Protein AF-A0AAW5ECQ9-F1 (afdb_monomer_lite)

Radius of gyration: 25.68 Å; chains: 1; bounding box: 51×37×87 Å

Foldseek 3Di:
DVVVVVLVVVVVVLVVLVVQLVVVQVVLVVLQVVLDQPPPPDVFKWKKKFFDDRDCLVVVLLVVVVVLVAPNSQKRKHFDDDPPPPCCVVCVCVSPPPVDLQVQLQVQLQVQLVVQLVCQCVDPVHSNVRSNVRNVVRSVVSSVVSVVVVVVVVVVVPPPPRGMMIMGMDGPVCVVVSVVSCVVSPTPDMDIDDDDPPPPD

Structure (mmCIF, N/CA/C/O backbone):
data_AF-A0AAW5ECQ9-F1
#
_entry.id   AF-A0AAW5ECQ9-F1
#
loop_
_atom_site.group_PDB
_atom_site.id
_atom_site.type_symbol
_atom_site.label_atom_id
_atom_site.label_alt_id
_atom_site.label_comp_id
_atom_site.label_asym_id
_atom_site.label_entity_id
_atom_site.label_seq_id
_atom_site.pdbx_PDB_ins_code
_atom_site.Cartn_x
_atom_site.Cartn_y
_atom_site.Cartn_z
_atom_site.occupancy
_atom_site.B_iso_or_equiv
_atom_site.auth_seq_id
_atom_site.auth_comp_id
_atom_site.auth_asym_id
_atom_site.auth_atom_id
_atom_site.pdbx_PDB_model_num
ATOM 1 N N . MET A 1 1 ? 14.010 16.054 -19.655 1.00 60.03 1 MET A N 1
ATOM 2 C CA . MET A 1 1 ? 13.427 16.775 -18.500 1.00 60.03 1 MET A CA 1
ATOM 3 C C . MET A 1 1 ? 12.171 16.084 -17.960 1.00 60.03 1 MET A C 1
ATOM 5 O O . MET A 1 1 ? 12.158 15.746 -16.789 1.00 60.03 1 MET A O 1
ATOM 9 N N . TYR A 1 2 ? 11.161 15.778 -18.788 1.00 66.25 2 TYR A N 1
ATOM 10 C CA . TYR A 1 2 ? 9.888 15.191 -18.320 1.00 66.25 2 TYR A CA 1
ATOM 11 C C . TYR A 1 2 ? 9.971 13.769 -17.732 1.00 66.25 2 TYR A C 1
ATOM 13 O O . TYR A 1 2 ? 9.322 13.496 -16.729 1.00 66.25 2 TYR A O 1
ATOM 21 N N . ALA A 1 3 ? 10.799 12.878 -18.291 1.00 69.50 3 ALA A N 1
ATOM 22 C CA . ALA A 1 3 ? 10.936 11.506 -17.778 1.00 69.50 3 ALA A CA 1
ATOM 23 C C . ALA A 1 3 ? 11.483 11.456 -16.338 1.00 69.50 3 ALA A C 1
ATOM 25 O O . ALA A 1 3 ? 11.050 10.639 -15.533 1.00 69.50 3 ALA A O 1
ATOM 26 N N . PHE A 1 4 ? 12.384 12.382 -16.002 1.00 75.81 4 PHE A N 1
ATOM 27 C CA . PHE A 1 4 ? 12.936 12.513 -14.656 1.00 75.81 4 PHE A CA 1
ATOM 28 C C . PHE A 1 4 ? 11.873 12.961 -13.647 1.00 75.81 4 PHE A C 1
ATOM 30 O O . PHE A 1 4 ? 11.786 12.392 -12.566 1.00 75.81 4 PHE A O 1
ATOM 37 N N . ALA A 1 5 ? 11.014 13.916 -14.020 1.00 82.06 5 ALA A N 1
ATOM 38 C CA . ALA A 1 5 ? 9.922 14.370 -13.160 1.00 82.06 5 ALA A CA 1
ATOM 39 C C . ALA A 1 5 ? 8.898 13.254 -12.887 1.00 82.06 5 ALA A C 1
ATOM 41 O O . ALA A 1 5 ? 8.441 13.107 -11.758 1.00 82.06 5 ALA A O 1
ATOM 42 N N . ILE A 1 6 ? 8.580 12.432 -13.895 1.00 76.69 6 ILE A N 1
ATOM 43 C CA . ILE A 1 6 ? 7.686 11.273 -13.736 1.00 76.69 6 ILE A CA 1
ATOM 44 C C . ILE A 1 6 ? 8.305 10.240 -12.787 1.00 76.69 6 ILE A C 1
ATOM 46 O O . ILE A 1 6 ? 7.624 9.752 -11.888 1.00 76.69 6 ILE A O 1
ATOM 50 N N . TYR A 1 7 ? 9.596 9.937 -12.956 1.00 76.44 7 TYR A N 1
ATOM 51 C CA . TYR A 1 7 ? 10.311 9.007 -12.081 1.00 76.44 7 TYR A CA 1
ATOM 52 C C . TYR A 1 7 ? 10.366 9.510 -10.634 1.00 76.44 7 TYR A C 1
ATOM 54 O O . TYR A 1 7 ? 10.043 8.765 -9.714 1.00 76.44 7 TYR A O 1
ATOM 62 N N . GLN A 1 8 ? 10.707 10.784 -10.428 1.00 80.62 8 GLN A N 1
ATOM 63 C CA . GLN A 1 8 ? 10.734 11.379 -9.093 1.00 80.62 8 GLN A CA 1
ATOM 64 C C . GLN A 1 8 ? 9.354 11.401 -8.435 1.00 80.62 8 GLN A C 1
ATOM 66 O O . GLN A 1 8 ? 9.247 11.076 -7.256 1.00 80.62 8 GLN A O 1
ATOM 71 N N . ALA A 1 9 ? 8.299 11.742 -9.181 1.00 82.25 9 ALA A N 1
ATOM 72 C CA . ALA A 1 9 ? 6.939 11.722 -8.652 1.00 82.25 9 ALA A CA 1
ATOM 73 C C . ALA A 1 9 ? 6.540 10.306 -8.213 1.00 82.25 9 ALA A C 1
ATOM 75 O O . ALA A 1 9 ? 5.988 10.124 -7.133 1.00 82.25 9 ALA A O 1
ATOM 76 N N . TYR A 1 10 ? 6.872 9.298 -9.020 1.00 77.75 10 TYR A N 1
ATOM 77 C CA . TYR A 1 10 ? 6.631 7.902 -8.675 1.00 77.75 10 TYR A CA 1
ATOM 78 C C . TYR A 1 10 ? 7.407 7.468 -7.420 1.00 77.75 10 TYR A C 1
ATOM 80 O O . TYR A 1 10 ? 6.808 6.930 -6.489 1.00 77.75 10 TYR A O 1
ATOM 88 N N . ALA A 1 11 ? 8.719 7.723 -7.380 1.00 74.06 11 ALA A N 1
ATOM 89 C CA . ALA A 1 11 ? 9.572 7.347 -6.254 1.00 74.06 11 ALA A CA 1
ATOM 90 C C . ALA A 1 11 ? 9.099 8.016 -4.958 1.00 74.06 11 ALA A C 1
ATOM 92 O O . ALA A 1 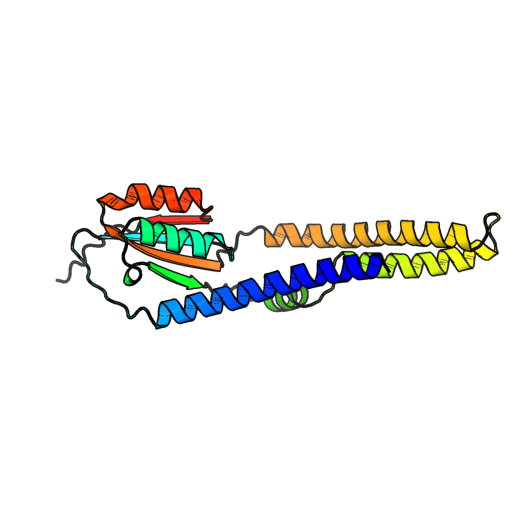11 ? 8.893 7.339 -3.956 1.00 74.06 11 ALA A O 1
ATOM 93 N N . SER A 1 12 ? 8.801 9.317 -5.020 1.00 80.06 12 SER A N 1
ATOM 94 C CA . SER A 1 12 ? 8.293 10.080 -3.882 1.00 80.06 12 SER A CA 1
ATOM 95 C C . SER A 1 12 ? 6.964 9.534 -3.355 1.00 80.06 12 SER A C 1
ATOM 97 O O . SER A 1 12 ? 6.784 9.445 -2.144 1.00 80.06 12 SER A O 1
ATOM 99 N N . VAL A 1 13 ? 6.035 9.127 -4.228 1.00 79.81 13 VAL A N 1
ATOM 100 C CA . VAL A 1 13 ? 4.763 8.521 -3.794 1.00 79.81 13 VAL A CA 1
ATOM 101 C C . VAL A 1 13 ? 5.001 7.190 -3.078 1.00 79.81 13 VAL A C 1
ATOM 103 O O . VAL A 1 13 ? 4.385 6.937 -2.044 1.00 79.81 13 VAL A O 1
ATOM 106 N N . ASN A 1 14 ? 5.900 6.350 -3.592 1.00 70.50 14 ASN A N 1
ATOM 107 C CA . ASN A 1 14 ? 6.203 5.065 -2.966 1.00 70.50 14 ASN A CA 1
ATOM 108 C C . ASN A 1 14 ? 6.895 5.241 -1.604 1.00 70.50 14 ASN A C 1
ATOM 110 O O . ASN A 1 14 ? 6.501 4.615 -0.624 1.00 70.50 14 ASN A O 1
ATOM 114 N N . GLU A 1 15 ? 7.879 6.137 -1.531 1.00 74.31 15 GLU A N 1
ATOM 115 C CA . GLU A 1 15 ? 8.587 6.474 -0.292 1.00 74.31 15 GLU A CA 1
ATOM 116 C C . GLU A 1 15 ? 7.646 7.065 0.763 1.00 74.31 15 GLU A C 1
ATOM 118 O O . GLU A 1 15 ? 7.668 6.639 1.918 1.00 74.31 15 GLU A O 1
ATOM 123 N N . ASN A 1 16 ? 6.764 7.990 0.370 1.00 78.81 16 ASN A N 1
ATOM 124 C CA . ASN A 1 16 ? 5.796 8.595 1.283 1.00 78.81 16 ASN A CA 1
ATOM 125 C C . ASN A 1 16 ? 4.800 7.570 1.839 1.00 78.81 16 ASN A C 1
ATOM 127 O O . ASN A 1 16 ? 4.478 7.627 3.024 1.00 78.81 16 ASN A O 1
ATOM 131 N N . ASN A 1 17 ? 4.339 6.616 1.025 1.00 76.56 17 ASN A N 1
ATOM 132 C CA . ASN A 1 17 ? 3.464 5.544 1.505 1.00 76.56 17 ASN A CA 1
ATOM 133 C C . ASN A 1 17 ? 4.168 4.661 2.548 1.00 76.56 17 ASN A C 1
ATOM 135 O O . ASN A 1 17 ? 3.573 4.314 3.563 1.00 76.56 17 ASN A O 1
ATOM 139 N N . ILE A 1 18 ? 5.450 4.340 2.340 1.00 72.25 18 ILE A N 1
ATOM 140 C CA . ILE A 1 18 ? 6.236 3.560 3.308 1.00 72.25 18 ILE A CA 1
ATOM 141 C C . ILE A 1 18 ? 6.393 4.327 4.620 1.00 72.25 18 ILE A C 1
ATOM 143 O O . ILE A 1 18 ? 6.235 3.753 5.699 1.00 72.25 18 ILE A O 1
ATOM 147 N N . LEU A 1 19 ? 6.713 5.619 4.531 1.00 81.81 19 LEU A N 1
ATOM 148 C CA . LEU A 1 19 ? 6.880 6.464 5.706 1.00 81.81 19 LEU A CA 1
ATOM 149 C C . LEU A 1 19 ? 5.574 6.584 6.496 1.00 81.81 19 LEU A C 1
ATOM 151 O O . LEU A 1 19 ? 5.598 6.515 7.723 1.00 81.81 19 LEU A O 1
ATOM 155 N N . TYR A 1 20 ? 4.445 6.709 5.797 1.00 84.00 20 TYR A N 1
ATOM 156 C CA . TYR A 1 20 ? 3.125 6.740 6.415 1.00 84.00 20 TYR A CA 1
ATOM 157 C C . TYR A 1 20 ? 2.867 5.496 7.272 1.00 84.00 20 TYR A C 1
ATOM 159 O O . TYR A 1 20 ? 2.483 5.636 8.432 1.00 84.00 20 TYR A O 1
ATOM 167 N N . ASP A 1 21 ? 3.151 4.297 6.758 1.00 76.12 21 ASP A N 1
ATOM 168 C CA . ASP A 1 21 ? 2.970 3.055 7.520 1.00 76.12 21 ASP A CA 1
ATOM 169 C C . ASP A 1 21 ? 3.835 3.034 8.790 1.00 76.12 21 ASP A C 1
ATOM 171 O O . ASP A 1 21 ? 3.358 2.696 9.875 1.00 76.12 21 ASP A O 1
ATOM 175 N N . ILE A 1 22 ? 5.106 3.441 8.679 1.00 79.19 22 ILE A N 1
ATOM 176 C CA . ILE A 1 22 ? 6.042 3.494 9.814 1.00 79.19 22 ILE A CA 1
ATOM 177 C C . ILE A 1 22 ? 5.535 4.459 10.891 1.00 79.19 22 ILE A C 1
ATOM 179 O O . ILE A 1 22 ? 5.528 4.120 12.081 1.00 79.19 22 ILE A O 1
ATOM 183 N N . GLU A 1 23 ? 5.106 5.657 10.491 1.00 85.25 23 GLU A N 1
ATOM 184 C CA . GLU A 1 23 ? 4.604 6.660 11.429 1.00 85.25 23 GLU A CA 1
ATOM 185 C C . GLU A 1 23 ? 3.256 6.252 12.031 1.00 85.25 23 GLU A C 1
ATOM 187 O O . GLU A 1 23 ? 3.043 6.454 13.227 1.00 85.25 23 GLU A O 1
ATOM 192 N N . GLN A 1 24 ? 2.380 5.593 11.267 1.00 83.56 24 GLN A N 1
ATOM 193 C CA . GLN A 1 24 ? 1.122 5.066 11.789 1.00 83.56 24 GLN A CA 1
ATOM 194 C C . GLN A 1 24 ? 1.371 3.993 12.860 1.00 83.56 24 GLN A C 1
ATOM 196 O O . GLN A 1 24 ? 0.787 4.060 13.942 1.00 83.56 24 GLN A O 1
ATOM 201 N N . ILE A 1 25 ? 2.285 3.043 12.622 1.00 84.94 25 ILE A N 1
ATOM 202 C CA . ILE A 1 25 ? 2.687 2.032 13.618 1.00 84.94 25 ILE A CA 1
ATOM 203 C C . ILE A 1 25 ? 3.205 2.708 14.890 1.00 84.94 25 ILE A C 1
ATOM 205 O O . ILE A 1 25 ? 2.794 2.355 16.001 1.00 84.94 25 ILE A O 1
ATOM 209 N N . ARG A 1 26 ? 4.104 3.690 14.738 1.00 86.44 26 ARG A N 1
ATOM 210 C CA . ARG A 1 26 ? 4.681 4.425 15.869 1.00 86.44 26 ARG A CA 1
ATOM 211 C C . ARG A 1 26 ? 3.597 5.156 16.658 1.00 86.44 26 ARG A C 1
ATOM 213 O O . ARG A 1 26 ? 3.562 5.033 17.882 1.00 86.44 26 ARG A O 1
ATOM 220 N N . TYR A 1 27 ? 2.709 5.874 15.973 1.00 88.56 27 TYR A N 1
ATOM 221 C CA . TYR A 1 27 ? 1.602 6.604 16.583 1.00 88.56 27 TYR A CA 1
ATOM 222 C C . TYR A 1 27 ? 0.687 5.674 17.385 1.00 88.56 27 TYR A C 1
ATOM 224 O O . TYR A 1 27 ? 0.417 5.947 18.555 1.00 88.56 27 TYR A O 1
ATOM 232 N N . LEU A 1 28 ? 0.269 4.545 16.803 1.00 86.31 28 LEU A N 1
ATOM 233 C CA . LEU A 1 28 ? -0.598 3.572 17.471 1.00 86.31 28 LEU A CA 1
ATOM 234 C C . LEU A 1 28 ? 0.073 2.959 18.706 1.00 86.31 28 LEU A C 1
ATOM 236 O O . LEU A 1 28 ? -0.556 2.862 19.758 1.00 86.31 28 LEU A O 1
ATOM 240 N N . ARG A 1 29 ? 1.366 2.620 18.623 1.00 86.31 29 ARG A N 1
ATOM 241 C CA . ARG A 1 29 ? 2.133 2.077 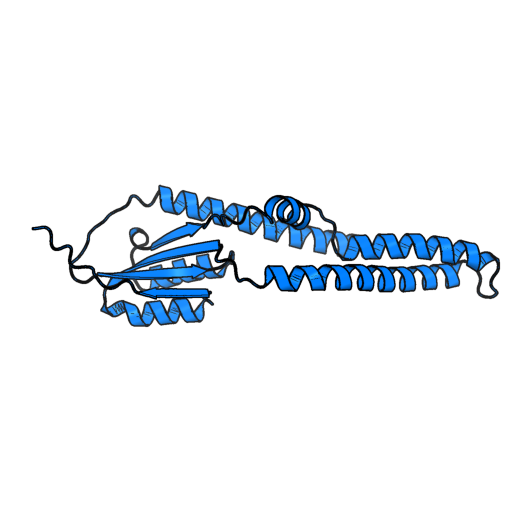19.756 1.00 86.31 29 ARG A CA 1
ATOM 242 C C . ARG A 1 29 ? 2.260 3.086 20.901 1.00 86.31 29 ARG A C 1
ATOM 244 O O . ARG A 1 29 ? 2.054 2.721 22.055 1.00 86.31 29 ARG A O 1
ATOM 251 N N . VAL A 1 30 ? 2.557 4.351 20.594 1.00 87.88 30 VAL A N 1
ATOM 252 C CA . VAL A 1 30 ? 2.632 5.430 21.596 1.00 87.88 30 VAL A CA 1
ATOM 253 C C . VAL A 1 30 ? 1.256 5.716 22.202 1.00 87.88 30 VAL A C 1
ATOM 255 O O . VAL A 1 30 ? 1.143 5.858 23.418 1.00 87.88 30 VAL A O 1
ATOM 258 N N . ARG A 1 31 ? 0.198 5.751 21.382 1.00 86.00 31 ARG A N 1
ATOM 259 C CA . ARG A 1 31 ? -1.190 5.922 21.840 1.00 86.00 31 ARG A CA 1
ATOM 260 C C . ARG A 1 31 ? -1.590 4.805 22.802 1.00 86.00 31 ARG A C 1
ATOM 262 O O . ARG A 1 31 ? -2.091 5.106 23.879 1.00 86.00 31 ARG A O 1
ATOM 269 N N . ALA A 1 32 ? -1.314 3.548 22.452 1.00 83.06 32 ALA A N 1
ATOM 270 C CA . ALA A 1 32 ? -1.605 2.394 23.298 1.00 83.06 32 ALA A CA 1
ATOM 271 C C . ALA A 1 32 ? -0.804 2.404 24.612 1.00 83.06 32 ALA A C 1
ATOM 273 O O . ALA A 1 32 ? -1.361 2.095 25.656 1.00 83.06 32 ALA A O 1
ATOM 274 N N . ALA A 1 33 ? 0.473 2.804 24.588 1.00 83.19 33 ALA A N 1
ATOM 275 C CA . ALA A 1 33 ? 1.291 2.906 25.800 1.00 83.19 33 ALA A CA 1
ATOM 276 C C . ALA A 1 33 ? 0.826 4.029 26.747 1.00 83.19 33 ALA A C 1
ATOM 278 O O . ALA A 1 33 ? 0.873 3.868 27.964 1.00 83.19 33 ALA A O 1
ATOM 279 N N . ASN A 1 34 ? 0.371 5.159 26.195 1.00 82.31 34 ASN A N 1
ATOM 280 C CA . ASN A 1 34 ? -0.160 6.281 26.976 1.00 82.31 34 ASN A CA 1
ATOM 281 C C . ASN A 1 34 ? -1.575 6.015 27.511 1.00 82.31 34 ASN A C 1
ATOM 283 O O . ASN A 1 34 ? -1.963 6.574 28.537 1.00 82.31 34 ASN A O 1
ATOM 287 N N . MET A 1 35 ? -2.350 5.167 26.835 1.00 73.62 35 MET A N 1
ATOM 288 C CA . MET A 1 35 ? -3.631 4.669 27.330 1.00 73.62 35 MET A CA 1
ATOM 289 C C . MET A 1 35 ? -3.380 3.568 28.361 1.00 73.62 35 MET A C 1
ATOM 291 O O . MET A 1 35 ? -3.427 2.380 28.058 1.00 73.62 35 MET A O 1
ATOM 295 N N . GLY A 1 36 ? -3.098 3.972 29.603 1.00 56.94 36 GLY A N 1
ATOM 296 C CA . GLY A 1 36 ? -3.074 3.049 30.736 1.00 56.94 36 GLY A CA 1
ATOM 297 C C . GLY A 1 36 ? -4.372 2.235 30.784 1.00 56.94 36 GLY A C 1
ATOM 298 O O . GLY A 1 36 ? -5.459 2.804 30.695 1.00 56.94 36 GLY A O 1
ATOM 299 N N . GLN A 1 37 ? -4.257 0.907 30.891 1.00 57.66 37 GLN A N 1
ATOM 300 C CA . GLN A 1 37 ? -5.393 -0.019 30.946 1.00 57.66 37 GLN A CA 1
ATOM 301 C C . GLN A 1 37 ? -6.292 0.291 32.150 1.00 57.66 37 GLN A C 1
ATOM 303 O O . GLN A 1 37 ? -6.060 -0.192 33.258 1.00 57.66 37 GLN A O 1
ATOM 308 N N . LEU A 1 38 ? -7.350 1.072 31.937 1.00 51.34 38 LEU A N 1
ATOM 309 C CA . LEU A 1 38 ? -8.447 1.194 32.888 1.00 51.34 38 LEU A CA 1
ATOM 310 C C . LEU A 1 38 ? -9.495 0.135 32.561 1.00 51.34 38 LEU A C 1
ATOM 312 O O . LEU A 1 38 ? -10.492 0.384 31.891 1.00 51.34 38 LEU A O 1
ATOM 316 N N . ASN A 1 39 ? -9.258 -1.067 33.083 1.00 54.88 39 ASN A N 1
ATOM 317 C CA . ASN A 1 39 ? -10.279 -2.098 33.184 1.00 54.88 39 ASN A CA 1
ATOM 318 C C . ASN A 1 39 ? -11.316 -1.656 34.221 1.00 54.88 39 ASN A C 1
ATOM 320 O O . ASN A 1 39 ? -11.188 -1.968 35.402 1.00 54.88 39 ASN A O 1
ATOM 324 N N . THR A 1 40 ? -12.359 -0.951 33.794 1.00 48.06 40 THR A N 1
ATOM 325 C CA . THR A 1 40 ? -13.629 -1.017 34.521 1.00 48.06 40 THR A CA 1
ATOM 326 C C . THR A 1 40 ? -14.526 -1.938 33.720 1.00 48.06 40 THR A C 1
ATOM 328 O O . THR A 1 40 ? -15.141 -1.538 32.735 1.00 48.06 40 THR A O 1
ATOM 331 N N . ILE A 1 41 ? -14.534 -3.212 34.113 1.00 53.75 41 ILE A N 1
ATOM 332 C CA . ILE A 1 41 ? -15.532 -4.177 33.659 1.00 53.75 41 ILE A CA 1
ATOM 333 C C . ILE A 1 41 ? -16.861 -3.705 34.258 1.00 53.75 41 ILE A C 1
ATOM 335 O O . ILE A 1 41 ? -17.256 -4.117 35.344 1.00 53.75 41 ILE A O 1
ATOM 339 N N . GLU A 1 42 ? -17.521 -2.762 33.591 1.00 55.53 42 GLU A N 1
ATOM 340 C CA . GLU A 1 42 ? -18.916 -2.458 33.874 1.00 55.53 42 GLU A CA 1
ATOM 341 C C . GLU A 1 42 ? -19.770 -3.612 33.341 1.00 55.53 42 GLU A C 1
ATOM 343 O O . GLU A 1 42 ? -19.583 -4.076 32.209 1.00 55.53 42 GLU A O 1
ATOM 348 N N . ASN A 1 43 ? -20.722 -4.059 34.166 1.00 56.62 43 ASN A N 1
ATOM 349 C CA . ASN A 1 43 ? -21.531 -5.274 34.000 1.00 56.62 43 ASN A CA 1
ATOM 350 C C . ASN A 1 43 ? -22.382 -5.342 32.706 1.00 56.62 43 ASN A C 1
ATOM 352 O O . ASN A 1 43 ? -23.087 -6.324 32.507 1.00 56.62 43 ASN A O 1
ATOM 356 N N . ASN A 1 44 ? -22.307 -4.359 31.798 1.00 64.94 44 ASN A N 1
ATOM 357 C CA . ASN A 1 44 ? -23.043 -4.329 30.524 1.00 64.94 44 ASN A CA 1
ATOM 358 C C . ASN A 1 44 ? -22.185 -3.961 29.289 1.00 64.94 44 ASN A C 1
ATOM 360 O O . ASN A 1 44 ? -22.707 -3.606 28.230 1.00 64.94 44 ASN A O 1
ATOM 364 N N . THR A 1 45 ? -20.858 -4.025 29.409 1.00 72.69 45 THR A N 1
ATOM 365 C CA . THR A 1 45 ? -19.943 -3.663 28.315 1.00 72.69 45 THR A CA 1
ATOM 366 C C . THR A 1 45 ? -19.749 -4.810 27.319 1.00 72.69 45 THR A C 1
ATOM 368 O O . THR A 1 45 ? -19.584 -5.973 27.692 1.00 72.69 45 THR A O 1
ATOM 371 N N . VAL A 1 46 ? -19.782 -4.485 26.027 1.00 80.69 46 VAL A N 1
ATOM 372 C CA . VAL A 1 46 ? -19.492 -5.396 24.916 1.00 80.69 46 VAL A CA 1
ATOM 373 C C . VAL A 1 46 ? -18.116 -5.058 24.362 1.00 80.69 46 VAL A C 1
ATOM 375 O O . VAL A 1 46 ? -17.812 -3.898 24.087 1.00 80.69 46 VAL A O 1
ATOM 378 N N . GLN A 1 47 ? -17.304 -6.090 24.155 1.00 84.38 47 GLN A N 1
ATOM 379 C CA . GLN A 1 47 ? -15.983 -5.972 23.554 1.00 84.38 47 GLN A CA 1
ATOM 380 C C . GLN A 1 47 ? -16.059 -6.386 22.082 1.00 84.38 47 GLN A C 1
ATOM 382 O O . GLN A 1 47 ? -16.518 -7.483 21.741 1.00 84.38 47 GLN A O 1
ATOM 387 N N . VAL A 1 48 ? -15.630 -5.493 21.196 1.00 86.69 48 VAL A N 1
ATOM 388 C CA . VAL A 1 48 ? -15.571 -5.731 19.753 1.00 86.69 48 VAL A CA 1
ATOM 389 C C . VAL A 1 48 ? -14.129 -5.596 19.300 1.00 86.69 48 VAL A C 1
ATOM 391 O O . VAL A 1 48 ? -13.501 -4.565 19.514 1.00 86.69 48 VAL A O 1
ATOM 394 N N . ILE A 1 49 ? -13.621 -6.635 18.647 1.00 88.25 49 ILE A N 1
ATOM 395 C CA . ILE A 1 49 ? -12.298 -6.643 18.028 1.00 88.25 49 ILE A CA 1
ATOM 396 C C . ILE A 1 49 ? -12.493 -6.553 16.521 1.00 88.25 49 ILE A C 1
ATOM 398 O O . ILE A 1 49 ? -13.266 -7.318 15.950 1.00 88.25 49 ILE A O 1
ATOM 402 N N . ALA A 1 50 ? -11.800 -5.637 15.865 1.00 87.88 50 ALA A N 1
ATOM 403 C CA . ALA A 1 50 ? -11.803 -5.483 14.422 1.00 87.88 50 ALA A CA 1
ATOM 404 C C . ALA A 1 50 ? -10.377 -5.479 13.881 1.00 87.88 50 ALA A C 1
ATOM 406 O O . ALA A 1 50 ? -9.455 -4.991 14.527 1.00 87.88 50 ALA A O 1
ATOM 407 N N . THR A 1 51 ? -10.203 -6.022 12.683 1.00 87.50 51 THR A N 1
ATOM 408 C CA . THR A 1 51 ? -8.911 -6.063 11.997 1.00 87.50 51 THR A CA 1
ATOM 409 C C . THR A 1 51 ? -8.923 -5.135 10.795 1.00 87.50 51 THR A C 1
ATOM 411 O O . THR A 1 51 ? -9.884 -5.134 10.018 1.00 87.50 51 THR A O 1
ATOM 414 N N . PHE A 1 52 ? -7.837 -4.398 10.618 1.00 84.06 52 PHE A N 1
ATOM 415 C CA . PHE A 1 52 ? -7.612 -3.445 9.541 1.00 84.06 52 PHE A CA 1
ATOM 416 C C . PHE A 1 52 ? -6.222 -3.645 8.929 1.00 84.06 52 PHE A C 1
ATOM 418 O O . PHE A 1 52 ? -5.332 -4.219 9.556 1.00 84.06 52 PHE A O 1
ATOM 425 N N . ASP A 1 53 ? -6.056 -3.143 7.710 1.00 80.00 53 ASP A N 1
ATOM 426 C CA . ASP A 1 53 ? -4.751 -2.975 7.063 1.00 80.00 53 ASP A CA 1
ATOM 427 C C . ASP A 1 53 ? -4.238 -1.550 7.316 1.00 80.00 53 ASP A C 1
ATOM 429 O O . ASP A 1 53 ? -5.045 -0.652 7.617 1.00 80.00 53 ASP A O 1
ATOM 433 N N . HIS A 1 54 ? -2.929 -1.319 7.154 1.00 75.44 54 HIS A N 1
ATOM 434 C CA . HIS A 1 54 ? -2.374 0.031 7.234 1.00 75.44 54 HIS A CA 1
ATOM 435 C C . HIS A 1 54 ? -3.057 0.955 6.228 1.00 75.44 54 HIS A C 1
ATOM 437 O O . HIS A 1 54 ? -3.013 0.769 5.010 1.00 75.44 54 HIS A O 1
ATOM 443 N N . SER A 1 55 ? -3.803 1.921 6.760 1.00 79.56 55 SER A N 1
ATOM 444 C CA . SER A 1 55 ? -4.584 2.844 5.952 1.00 79.56 55 SER A CA 1
ATOM 445 C C . SER A 1 55 ? -5.093 4.027 6.775 1.00 79.56 55 SER A C 1
ATOM 447 O O . SER A 1 55 ? -5.314 3.900 7.985 1.00 79.56 55 SER A O 1
ATOM 449 N N . PRO A 1 56 ? -5.428 5.147 6.114 1.00 84.12 56 PRO A N 1
ATOM 450 C CA . PRO A 1 56 ? -6.117 6.271 6.752 1.00 84.12 56 PRO A CA 1
ATOM 451 C C . PRO A 1 56 ? -7.482 5.904 7.351 1.00 84.12 56 PRO A C 1
ATOM 453 O O . PRO A 1 56 ? -8.038 6.651 8.156 1.00 84.12 56 PRO A O 1
ATOM 456 N N . PHE A 1 57 ? -8.055 4.756 6.969 1.00 86.56 57 PHE A N 1
ATOM 457 C CA . PHE A 1 57 ? -9.324 4.289 7.522 1.00 86.56 57 PHE A CA 1
ATOM 458 C C . PHE A 1 57 ? -9.223 3.930 9.004 1.00 86.56 57 PHE A C 1
ATOM 460 O O . PHE A 1 57 ? -10.223 4.074 9.702 1.00 86.56 57 PHE A O 1
ATOM 467 N N . VAL A 1 58 ? -8.041 3.540 9.492 1.00 86.81 58 VAL A N 1
ATOM 468 C CA . VAL A 1 58 ? -7.798 3.282 10.920 1.00 86.81 58 VAL A CA 1
ATOM 469 C C . VAL A 1 58 ? -7.985 4.564 11.734 1.00 86.81 58 VAL A C 1
ATOM 471 O O . VAL A 1 58 ? -8.736 4.585 12.704 1.00 86.81 58 VAL A O 1
ATOM 474 N N . GLU A 1 59 ? -7.375 5.666 11.309 1.00 87.12 59 GLU A N 1
ATOM 475 C CA . GLU A 1 59 ? -7.510 6.959 11.992 1.00 87.12 59 GLU A CA 1
ATOM 476 C C . GLU A 1 59 ? -8.945 7.491 11.914 1.00 87.12 59 GLU A C 1
ATOM 478 O O . GLU A 1 59 ? -9.506 7.943 12.914 1.00 87.12 59 GLU A O 1
ATOM 483 N N . MET A 1 60 ? -9.583 7.366 10.744 1.00 89.25 60 MET A N 1
ATOM 484 C CA . MET A 1 60 ? -10.985 7.752 10.572 1.00 89.25 60 MET A CA 1
ATOM 485 C C . MET A 1 60 ? -11.929 6.935 11.455 1.00 89.25 60 MET A C 1
ATOM 487 O O . MET A 1 60 ? -12.868 7.500 12.009 1.00 89.25 60 MET A O 1
ATOM 491 N N . VAL A 1 61 ? -11.717 5.619 11.582 1.00 90.25 61 VAL A N 1
ATOM 492 C CA . VAL A 1 61 ? -12.602 4.774 12.391 1.00 90.25 61 VAL A CA 1
ATOM 493 C C . VAL A 1 61 ? -12.437 5.079 13.873 1.00 90.25 61 VAL A C 1
ATOM 495 O O . VAL A 1 61 ? -13.443 5.181 14.562 1.00 90.25 61 VAL A O 1
ATOM 498 N N . ILE A 1 62 ? -11.208 5.306 14.351 1.00 89.38 62 ILE A N 1
ATOM 499 C CA . ILE A 1 62 ? -10.952 5.726 15.736 1.00 89.38 62 ILE A CA 1
ATOM 500 C C . ILE A 1 62 ? -11.704 7.029 16.031 1.00 89.38 62 ILE A C 1
ATOM 502 O O . ILE A 1 62 ? -12.464 7.091 16.993 1.00 89.38 62 ILE A O 1
ATOM 506 N N . HIS A 1 63 ? -11.577 8.028 15.155 1.00 90.56 63 HIS A N 1
ATOM 507 C CA . HIS A 1 63 ? -12.260 9.315 15.308 1.00 90.56 63 HIS A CA 1
ATOM 508 C C . HIS A 1 63 ? -13.788 9.200 15.269 1.00 90.56 63 HIS A C 1
ATOM 510 O O . HIS A 1 63 ? -14.493 9.838 16.050 1.00 90.56 63 HIS A O 1
ATOM 516 N N . ASP A 1 64 ? -14.329 8.380 14.366 1.00 90.44 64 ASP A N 1
ATOM 517 C CA . ASP A 1 64 ? -15.773 8.154 14.287 1.00 90.44 64 ASP A CA 1
ATOM 518 C C . ASP A 1 64 ? -16.300 7.442 15.542 1.00 90.44 64 ASP A C 1
ATOM 520 O O . ASP A 1 64 ? -17.391 7.760 16.010 1.00 90.44 64 ASP A O 1
ATOM 524 N N . ILE A 1 65 ? -15.529 6.510 16.111 1.00 89.12 65 ILE A N 1
ATOM 525 C CA . ILE A 1 65 ? -15.880 5.809 17.354 1.00 89.12 65 ILE A CA 1
ATOM 526 C C . ILE A 1 65 ? -15.843 6.772 18.549 1.00 89.12 65 ILE A C 1
ATOM 528 O O . ILE A 1 65 ? -16.763 6.756 19.368 1.00 89.12 65 ILE A O 1
ATOM 532 N N . GLU A 1 66 ? -14.850 7.659 18.618 1.00 88.19 66 GLU A N 1
ATOM 533 C CA . GLU A 1 66 ? -14.785 8.715 19.638 1.00 88.19 66 GLU A CA 1
ATOM 534 C C . GLU A 1 66 ? -15.990 9.671 19.527 1.00 88.19 66 GLU A C 1
ATOM 536 O O . GLU A 1 66 ? -16.627 10.003 20.528 1.00 88.19 66 GLU A O 1
ATOM 541 N N . LYS A 1 67 ? -16.400 10.035 18.303 1.00 88.75 67 LYS A N 1
ATOM 542 C CA . LYS A 1 67 ? -17.609 10.844 18.052 1.00 88.75 67 LYS A CA 1
ATOM 543 C C . LYS A 1 67 ? -18.918 10.160 18.434 1.00 88.75 67 LYS A C 1
ATOM 545 O O . LYS A 1 67 ? -19.882 10.853 18.751 1.00 88.75 67 LYS A O 1
ATOM 550 N N . LEU A 1 68 ? -18.974 8.830 18.393 1.00 85.38 68 LEU A N 1
ATOM 551 C CA . LEU A 1 68 ? -20.135 8.062 18.852 1.00 85.38 68 LEU A CA 1
ATOM 552 C C . LEU A 1 68 ? -20.294 8.084 20.384 1.00 85.38 68 LEU A C 1
ATOM 554 O O . LEU A 1 68 ? -21.300 7.592 20.888 1.00 85.38 68 LEU A O 1
ATOM 558 N N . GLY A 1 69 ? -19.337 8.665 21.118 1.00 81.25 69 GLY A N 1
ATOM 559 C CA . GLY A 1 69 ? -19.381 8.795 22.574 1.00 81.25 69 GLY A CA 1
ATOM 560 C C . GLY A 1 69 ? -18.615 7.704 23.320 1.00 81.25 69 GLY A C 1
ATOM 561 O O . GLY A 1 69 ? -18.743 7.600 24.538 1.00 81.25 69 GLY A O 1
ATOM 562 N N . VAL A 1 70 ? -17.814 6.891 22.624 1.00 83.38 70 VAL A N 1
ATOM 563 C CA . VAL A 1 70 ? -16.887 5.957 23.275 1.00 83.38 70 VAL A CA 1
ATOM 564 C C . VAL A 1 70 ? -15.659 6.739 23.728 1.00 83.38 70 VAL A C 1
ATOM 566 O O . VAL A 1 70 ? -15.034 7.437 22.932 1.00 83.38 70 VAL A O 1
ATOM 569 N N . LEU A 1 71 ? -15.299 6.630 25.008 1.00 81.75 71 LEU A N 1
ATOM 570 C CA . LEU A 1 71 ? -14.117 7.322 25.511 1.00 81.75 71 LEU A CA 1
ATOM 571 C C . LEU A 1 71 ? -12.845 6.784 24.828 1.00 81.75 71 LEU A C 1
ATOM 573 O O . LEU A 1 71 ? -12.722 5.566 24.678 1.00 81.75 71 LEU A O 1
ATOM 577 N N . PRO A 1 72 ? -11.861 7.644 24.498 1.00 78.94 72 PRO A N 1
ATOM 578 C CA . PRO A 1 72 ? -10.616 7.225 23.847 1.00 78.94 72 PRO A CA 1
ATOM 579 C C . PRO A 1 72 ? -9.881 6.102 24.588 1.00 78.94 72 PRO A C 1
ATOM 581 O O . PRO A 1 72 ? -9.295 5.230 23.959 1.00 78.94 72 PRO A O 1
ATOM 584 N N . GLN A 1 73 ? -9.974 6.089 25.922 1.00 79.19 73 GLN A N 1
ATOM 585 C CA . GLN A 1 73 ? -9.386 5.070 26.800 1.00 79.19 73 GLN A CA 1
ATOM 586 C C . GLN A 1 73 ? -9.946 3.651 26.585 1.00 79.19 73 GLN A C 1
ATOM 588 O O . GLN A 1 73 ? -9.277 2.679 26.915 1.00 79.19 73 GLN A O 1
ATOM 593 N N . ASN A 1 74 ? -11.144 3.525 26.008 1.00 82.19 74 ASN A N 1
ATOM 594 C CA . ASN A 1 74 ? -11.788 2.242 25.716 1.00 82.19 74 ASN A CA 1
ATOM 595 C C . ASN A 1 74 ? -11.517 1.763 24.276 1.00 82.19 74 ASN A C 1
ATOM 597 O O . ASN A 1 74 ? -12.127 0.789 23.831 1.00 82.19 74 ASN A O 1
ATOM 601 N N . ILE A 1 75 ? -10.658 2.468 23.530 1.00 85.44 75 ILE A N 1
ATOM 602 C CA . ILE A 1 75 ? -10.334 2.197 22.125 1.00 85.44 75 ILE A CA 1
ATOM 603 C C . ILE A 1 75 ? -8.839 1.908 22.024 1.00 85.44 75 ILE A C 1
ATOM 605 O O . ILE A 1 75 ? -8.018 2.812 21.833 1.00 85.44 75 ILE A O 1
ATOM 609 N N . VAL A 1 76 ? -8.480 0.634 22.097 1.00 86.06 76 VAL A N 1
ATOM 610 C CA . VAL A 1 76 ? -7.098 0.183 21.952 1.00 86.06 76 VAL A CA 1
ATOM 611 C C . VAL A 1 76 ? -6.864 -0.188 20.496 1.00 86.06 76 VAL A C 1
ATOM 613 O O . VAL A 1 76 ? -7.567 -1.017 19.937 1.00 86.06 76 VAL A O 1
ATOM 616 N N . ALA A 1 77 ? -5.872 0.426 19.860 1.00 85.19 77 ALA A N 1
ATOM 617 C CA . ALA A 1 77 ? -5.474 0.089 18.500 1.00 85.19 77 ALA A CA 1
ATOM 618 C C . ALA A 1 77 ? -3.993 -0.285 18.504 1.00 85.19 77 ALA A C 1
ATOM 620 O O . ALA A 1 77 ? -3.153 0.519 18.910 1.00 85.19 77 ALA A O 1
ATOM 621 N N . LEU A 1 78 ? -3.684 -1.511 18.089 1.00 86.25 78 LEU A N 1
ATOM 622 C CA . LEU A 1 78 ? -2.347 -2.086 18.135 1.00 86.25 78 LEU A CA 1
ATOM 623 C C . LEU A 1 78 ? -1.949 -2.623 16.757 1.00 86.25 78 LEU A C 1
ATOM 625 O O . LEU A 1 78 ? -2.726 -3.356 16.140 1.00 86.25 78 LEU A O 1
ATOM 629 N N . PRO A 1 79 ? -0.739 -2.294 16.275 1.00 81.69 79 PRO A N 1
ATOM 630 C CA . PRO A 1 79 ? -0.192 -2.934 15.091 1.00 81.69 79 PRO A CA 1
ATOM 631 C C . PRO A 1 79 ? 0.125 -4.406 15.397 1.00 81.69 79 PRO A C 1
ATOM 633 O O . PRO A 1 79 ? 0.663 -4.735 16.456 1.00 81.69 79 PRO A O 1
ATOM 636 N N . LEU A 1 80 ? -0.223 -5.286 14.465 1.00 77.38 80 LEU A N 1
ATOM 637 C CA . LEU A 1 80 ? 0.078 -6.709 14.475 1.00 77.38 80 LEU A CA 1
ATOM 638 C C . LEU A 1 80 ? 1.425 -6.970 13.806 1.00 77.38 80 LEU A C 1
ATOM 640 O O . LEU A 1 80 ? 1.668 -6.552 12.676 1.00 77.38 80 LEU A O 1
ATOM 644 N N . GLU A 1 81 ? 2.268 -7.751 14.472 1.00 66.75 81 GLU A N 1
ATOM 645 C CA . GLU A 1 81 ? 3.475 -8.302 13.865 1.00 66.75 81 GLU A CA 1
ATOM 646 C C . GLU A 1 81 ? 3.145 -9.686 13.290 1.00 66.75 81 GLU A C 1
ATOM 648 O O . GLU A 1 81 ? 2.765 -10.611 14.008 1.00 66.75 81 GLU A O 1
ATOM 653 N N . ASN A 1 82 ? 3.240 -9.830 11.968 1.00 61.75 82 ASN A N 1
ATOM 654 C CA . ASN A 1 82 ? 2.999 -11.105 11.297 1.00 61.75 82 ASN A CA 1
ATOM 655 C C . ASN A 1 82 ? 4.190 -12.053 11.529 1.00 61.75 82 ASN A C 1
ATOM 657 O O . ASN A 1 82 ? 5.320 -11.716 11.184 1.00 61.75 82 ASN A O 1
ATOM 661 N N . LEU A 1 83 ? 3.942 -13.263 12.047 1.00 60.69 83 LEU A N 1
ATOM 662 C CA . LEU A 1 83 ? 4.985 -14.265 12.337 1.00 60.69 83 LEU A CA 1
ATOM 663 C C . LEU A 1 83 ? 5.534 -14.991 11.087 1.00 60.69 83 LEU A C 1
ATOM 665 O O . LEU A 1 83 ? 6.421 -15.842 11.207 1.00 60.69 83 LEU A O 1
ATOM 669 N N . ASP A 1 84 ? 5.028 -14.679 9.888 1.00 50.47 84 ASP A N 1
ATOM 670 C CA . ASP A 1 84 ? 5.449 -15.332 8.644 1.00 50.47 84 ASP A CA 1
ATOM 671 C C . ASP A 1 84 ? 6.882 -14.939 8.246 1.00 50.47 84 ASP A C 1
ATOM 673 O O . ASP A 1 84 ? 7.165 -13.931 7.593 1.00 50.47 84 ASP A O 1
ATOM 677 N N . SER A 1 85 ? 7.785 -15.833 8.629 1.00 48.22 85 SER A N 1
ATOM 678 C CA . SER A 1 85 ? 9.246 -15.794 8.559 1.00 48.22 85 SER A CA 1
ATOM 679 C C . SER A 1 85 ? 9.841 -16.274 7.225 1.00 48.22 85 SER A C 1
ATOM 681 O O . SER A 1 85 ? 11.045 -16.478 7.123 1.00 48.22 85 SER A O 1
ATOM 683 N N . GLY A 1 86 ? 9.043 -16.408 6.162 1.00 40.41 86 GLY A N 1
ATOM 684 C CA . GLY A 1 86 ? 9.547 -16.730 4.815 1.00 40.41 86 GLY A CA 1
ATOM 685 C C . GLY A 1 86 ? 9.601 -15.538 3.857 1.00 40.41 86 GLY A C 1
ATOM 686 O O . GLY A 1 86 ? 10.355 -15.551 2.885 1.00 40.41 86 GLY A O 1
ATOM 687 N N . ALA A 1 87 ? 8.806 -14.500 4.126 1.00 43.50 87 ALA A N 1
ATOM 688 C CA . ALA A 1 87 ? 8.716 -13.343 3.249 1.00 43.50 87 ALA A CA 1
ATOM 689 C C . ALA A 1 87 ? 9.701 -12.249 3.639 1.00 43.50 87 ALA A C 1
ATOM 691 O O . ALA A 1 87 ? 10.127 -11.548 2.750 1.00 43.50 87 ALA A O 1
ATOM 692 N N . HIS A 1 88 ? 10.145 -12.116 4.890 1.00 42.16 88 HIS A N 1
ATOM 693 C CA . HIS A 1 88 ? 10.893 -10.925 5.323 1.00 42.16 88 HIS A CA 1
ATOM 694 C C . HIS A 1 88 ? 12.202 -10.655 4.559 1.00 42.16 88 HIS A C 1
ATOM 696 O O . HIS A 1 88 ? 12.560 -9.499 4.363 1.00 42.16 88 HIS A O 1
ATOM 702 N N . ILE A 1 89 ? 12.887 -11.687 4.055 1.00 38.03 89 ILE A N 1
ATOM 703 C CA . ILE A 1 89 ? 14.097 -11.487 3.239 1.00 38.03 89 ILE A CA 1
ATOM 704 C C . ILE A 1 89 ? 13.728 -11.028 1.818 1.00 38.03 89 ILE A C 1
ATOM 706 O O . ILE A 1 89 ? 14.509 -10.341 1.184 1.00 38.03 89 ILE A O 1
ATOM 710 N N . ILE A 1 90 ? 12.525 -11.327 1.319 1.00 41.44 90 ILE A N 1
ATOM 711 C CA . ILE A 1 90 ? 12.059 -10.904 -0.012 1.00 41.44 90 ILE A CA 1
ATOM 712 C C . ILE A 1 90 ? 11.136 -9.671 0.058 1.00 41.44 90 ILE A C 1
ATOM 714 O O . ILE A 1 90 ? 11.165 -8.868 -0.860 1.00 41.44 90 ILE A O 1
ATOM 718 N N . ASP A 1 91 ? 10.382 -9.463 1.138 1.00 41.56 91 ASP A N 1
ATOM 719 C CA . ASP A 1 91 ? 9.483 -8.330 1.394 1.00 41.56 91 ASP A CA 1
ATOM 720 C C . ASP A 1 91 ? 10.268 -7.104 1.839 1.00 41.56 91 ASP A C 1
ATOM 722 O O . ASP A 1 91 ? 9.976 -6.012 1.376 1.00 41.56 91 ASP A O 1
ATOM 726 N N . THR A 1 92 ? 11.320 -7.257 2.650 1.00 42.22 92 THR A N 1
ATOM 727 C CA . THR A 1 92 ? 12.229 -6.135 2.923 1.00 42.22 92 THR A CA 1
ATOM 728 C C . THR A 1 92 ? 13.024 -5.773 1.665 1.00 42.22 92 THR A C 1
ATOM 730 O O . THR A 1 92 ? 13.244 -4.595 1.411 1.00 42.22 92 THR A O 1
ATOM 733 N N . ILE A 1 93 ? 13.371 -6.750 0.815 1.00 44.09 93 ILE A N 1
ATOM 734 C CA . ILE A 1 93 ? 14.017 -6.478 -0.479 1.00 44.09 93 ILE A CA 1
ATOM 735 C C . ILE A 1 93 ? 13.022 -5.871 -1.487 1.00 44.09 93 ILE A C 1
ATOM 737 O O . ILE A 1 93 ? 13.410 -5.007 -2.252 1.00 44.09 93 ILE A O 1
ATOM 741 N N . HIS A 1 94 ? 11.733 -6.226 -1.488 1.00 46.06 94 HIS A N 1
ATOM 742 C CA . HIS A 1 94 ? 10.757 -5.695 -2.457 1.00 46.06 94 HIS A CA 1
ATOM 743 C C . HIS A 1 94 ? 10.038 -4.417 -1.996 1.00 46.06 94 HIS A C 1
ATOM 745 O O . HIS A 1 94 ? 9.521 -3.678 -2.829 1.00 46.06 94 HIS A O 1
ATOM 751 N N . ARG A 1 95 ? 10.018 -4.136 -0.689 1.00 44.25 95 ARG A N 1
ATOM 752 C CA . ARG A 1 95 ? 9.460 -2.908 -0.104 1.00 44.25 95 ARG A CA 1
ATOM 753 C C . ARG A 1 95 ? 10.511 -1.797 0.019 1.00 44.25 95 ARG A C 1
ATOM 755 O O . ARG A 1 95 ? 10.123 -0.638 0.097 1.00 44.25 95 ARG A O 1
ATOM 762 N N . ALA A 1 96 ? 11.810 -2.131 -0.003 1.00 42.56 96 ALA A N 1
ATOM 763 C CA . ALA A 1 96 ? 12.911 -1.163 0.080 1.00 42.56 96 ALA A CA 1
ATOM 764 C C . ALA A 1 96 ? 13.843 -1.113 -1.146 1.00 42.56 96 ALA A C 1
ATOM 766 O O . ALA A 1 96 ? 14.499 -0.088 -1.330 1.00 42.56 96 ALA A O 1
ATOM 767 N N . ASP A 1 97 ? 13.895 -2.127 -2.023 1.00 43.81 97 ASP A N 1
ATOM 768 C CA . ASP A 1 97 ? 14.538 -1.909 -3.319 1.00 43.81 97 ASP A CA 1
ATOM 769 C C . ASP A 1 97 ? 13.560 -1.118 -4.177 1.00 43.81 97 ASP A C 1
ATOM 771 O O . ASP A 1 97 ? 12.554 -1.648 -4.648 1.00 43.81 97 ASP A O 1
ATOM 775 N N . GLY A 1 98 ? 13.911 0.127 -4.479 1.00 47.12 98 GLY A N 1
ATOM 776 C CA . GLY A 1 98 ? 13.356 0.904 -5.584 1.00 47.12 98 GLY A CA 1
ATOM 777 C C . GLY A 1 98 ? 13.545 0.256 -6.967 1.00 47.12 98 GLY A C 1
ATOM 778 O O . GLY A 1 98 ? 13.601 0.977 -7.958 1.00 47.12 98 GLY A O 1
ATOM 779 N N . ARG A 1 99 ? 13.602 -1.085 -7.065 1.00 50.22 99 ARG A N 1
ATOM 780 C CA . ARG A 1 99 ? 13.303 -1.868 -8.268 1.00 50.22 99 ARG A CA 1
ATOM 781 C C . ARG A 1 99 ? 11.826 -1.701 -8.587 1.00 50.22 99 ARG A C 1
ATOM 783 O O . ARG A 1 99 ? 10.998 -2.598 -8.441 1.00 50.22 99 ARG A O 1
ATOM 790 N N . SER A 1 100 ? 11.492 -0.489 -8.995 1.00 59.25 100 SER A N 1
ATOM 791 C CA . SER A 1 100 ? 10.231 -0.219 -9.632 1.00 59.25 100 SER A CA 1
ATOM 792 C C . SER A 1 100 ? 10.145 -1.103 -10.868 1.00 59.25 100 SER A C 1
ATOM 794 O O . SER A 1 100 ? 11.128 -1.265 -11.588 1.00 59.25 100 SER A O 1
ATOM 796 N N . VAL A 1 101 ? 8.954 -1.614 -11.168 1.00 67.56 101 VAL A N 1
ATOM 797 C CA . VAL A 1 101 ? 8.680 -2.287 -12.447 1.00 67.56 101 VAL A CA 1
ATOM 798 C C . VAL A 1 101 ? 9.134 -1.424 -13.636 1.00 67.56 101 VAL A C 1
ATOM 800 O O . VAL A 1 101 ? 9.518 -1.916 -14.696 1.00 67.56 101 VAL A O 1
ATOM 803 N N . LEU A 1 102 ? 9.130 -0.108 -13.417 1.00 73.06 102 LEU A N 1
ATOM 804 C CA . LEU A 1 102 ? 9.633 0.898 -14.329 1.00 73.06 102 LEU A CA 1
ATOM 805 C C . LEU A 1 102 ? 11.159 0.865 -14.512 1.00 73.06 102 LEU A C 1
ATOM 807 O O . LEU A 1 102 ? 11.614 1.114 -15.620 1.00 73.06 102 LEU A O 1
ATOM 811 N N . ASP A 1 103 ? 11.941 0.557 -13.478 1.00 77.06 103 ASP A N 1
ATOM 812 C CA . ASP A 1 103 ? 13.408 0.503 -13.536 1.00 77.06 103 ASP A CA 1
ATOM 813 C C . ASP A 1 103 ? 13.882 -0.654 -14.430 1.00 77.06 103 ASP A C 1
ATOM 815 O O . ASP A 1 103 ? 14.672 -0.453 -15.354 1.00 77.06 103 ASP A O 1
ATOM 819 N N . GLY A 1 104 ? 13.284 -1.842 -14.270 1.00 79.12 104 GLY A N 1
ATOM 820 C CA . GLY A 1 104 ? 13.512 -2.979 -15.171 1.00 79.12 104 GLY A CA 1
ATOM 821 C C . GLY A 1 104 ? 13.135 -2.664 -16.626 1.00 79.12 104 GLY A C 1
ATOM 822 O O . GLY A 1 104 ? 13.902 -2.939 -17.555 1.00 79.12 104 GLY A O 1
ATOM 823 N N . ALA A 1 105 ? 11.992 -2.003 -16.839 1.00 84.69 105 ALA A N 1
ATOM 824 C CA . ALA A 1 105 ? 11.569 -1.551 -18.165 1.00 84.69 105 ALA A CA 1
ATOM 825 C C . ALA A 1 105 ? 12.510 -0.485 -18.759 1.00 84.69 105 ALA A C 1
ATOM 827 O O . ALA A 1 105 ? 12.807 -0.525 -19.953 1.00 84.69 105 ALA A O 1
ATOM 828 N N . MET A 1 106 ? 13.014 0.449 -17.948 1.00 85.81 106 MET A N 1
ATOM 829 C CA . MET A 1 106 ? 13.956 1.483 -18.382 1.00 85.81 106 MET A CA 1
ATOM 830 C C . MET A 1 106 ? 15.325 0.905 -18.738 1.00 85.81 106 MET A C 1
ATOM 832 O O . MET A 1 106 ? 15.884 1.286 -19.766 1.00 85.81 106 MET A O 1
ATOM 836 N N . MET A 1 107 ? 15.840 -0.049 -17.959 1.00 88.38 107 MET A N 1
ATOM 837 C CA . MET A 1 107 ? 17.063 -0.779 -18.302 1.00 88.38 107 MET A CA 1
ATOM 838 C C . MET A 1 107 ? 16.912 -1.556 -19.614 1.00 88.38 107 MET A C 1
ATOM 840 O O . MET A 1 107 ? 17.787 -1.497 -20.477 1.00 88.38 107 MET A O 1
ATOM 844 N N . GLY A 1 108 ? 15.773 -2.225 -19.817 1.00 89.56 108 GLY A N 1
ATOM 845 C CA . GLY A 1 108 ? 15.455 -2.854 -21.101 1.00 89.56 108 GLY A CA 1
ATOM 846 C C . GLY A 1 108 ? 15.441 -1.837 -22.246 1.00 89.56 108 GLY A C 1
ATOM 847 O O . GLY A 1 108 ? 16.086 -2.040 -23.274 1.00 89.56 108 GLY A O 1
ATOM 848 N N . ALA A 1 109 ? 14.767 -0.704 -22.054 1.00 91.75 109 ALA A N 1
ATOM 849 C CA . ALA A 1 109 ? 14.680 0.356 -23.051 1.00 91.75 109 ALA A CA 1
ATOM 850 C C . ALA A 1 109 ? 16.059 0.886 -23.472 1.00 91.75 109 ALA A C 1
ATOM 852 O O . ALA A 1 109 ? 16.307 1.029 -24.666 1.00 91.75 109 ALA A O 1
ATOM 853 N N . THR A 1 110 ? 16.972 1.146 -22.531 1.00 92.00 110 THR A N 1
ATOM 854 C CA . THR A 1 110 ? 18.308 1.673 -22.857 1.00 92.00 110 THR A CA 1
ATOM 855 C C . THR A 1 110 ? 19.165 0.650 -23.597 1.00 92.00 110 THR A C 1
ATOM 857 O O . THR A 1 110 ? 19.786 1.000 -24.600 1.00 92.00 110 THR A O 1
ATOM 860 N N . ILE A 1 111 ? 19.150 -0.618 -23.176 1.00 94.38 111 ILE A N 1
ATOM 861 C CA . ILE A 1 111 ? 19.898 -1.695 -23.842 1.00 94.38 111 ILE A CA 1
ATOM 862 C C . ILE A 1 111 ? 19.412 -1.869 -25.285 1.00 94.38 111 ILE A C 1
ATOM 864 O O . ILE A 1 111 ? 20.216 -1.858 -26.221 1.00 94.38 111 ILE A O 1
ATOM 868 N N . PHE A 1 112 ? 18.098 -1.975 -25.494 1.00 93.62 112 PHE A N 1
ATOM 869 C CA . PHE A 1 112 ? 17.542 -2.131 -26.838 1.00 93.62 112 PHE A CA 1
ATOM 870 C C . PHE A 1 112 ? 17.654 -0.857 -27.684 1.00 93.62 112 PHE A C 1
ATOM 872 O O . PHE A 1 112 ? 17.794 -0.968 -28.900 1.00 93.62 112 PHE A O 1
ATOM 879 N N . ALA A 1 113 ? 17.655 0.337 -27.085 1.00 94.12 113 ALA A N 1
ATOM 880 C CA . ALA A 1 113 ? 17.925 1.583 -27.802 1.00 94.12 113 ALA A CA 1
ATOM 881 C C . ALA A 1 113 ? 19.356 1.622 -28.350 1.00 94.12 113 ALA A C 1
ATOM 883 O O . ALA A 1 113 ? 19.560 1.978 -29.510 1.00 94.12 113 ALA A O 1
ATOM 884 N N . VAL A 1 114 ? 20.342 1.218 -27.540 1.00 94.62 114 VAL A N 1
ATOM 885 C CA . VAL A 1 114 ? 21.751 1.150 -27.957 1.00 94.62 114 VAL A CA 1
ATOM 886 C C . VAL A 1 114 ? 21.929 0.113 -29.064 1.00 94.62 114 VAL A C 1
ATOM 888 O O . VAL A 1 114 ? 22.524 0.422 -30.094 1.00 94.62 114 VAL A O 1
ATOM 891 N N . LEU A 1 115 ? 21.358 -1.085 -28.907 1.00 93.56 115 LEU A N 1
ATOM 892 C CA . LEU A 1 115 ? 21.384 -2.106 -29.959 1.00 93.56 115 LEU A CA 1
ATOM 893 C C . LEU A 1 115 ? 20.690 -1.615 -31.238 1.00 93.56 115 LEU A C 1
ATOM 895 O O . LEU A 1 115 ? 21.245 -1.748 -32.327 1.00 93.56 115 LEU A O 1
ATOM 899 N N . GLY A 1 116 ? 19.519 -0.989 -31.116 1.00 92.44 116 GLY A N 1
ATOM 900 C CA . GLY A 1 116 ? 18.776 -0.414 -32.237 1.00 92.44 116 GLY A CA 1
ATOM 901 C C . GLY A 1 116 ? 19.557 0.677 -32.970 1.00 92.44 116 GLY A C 1
ATOM 902 O O . GLY A 1 116 ? 19.536 0.718 -34.197 1.00 92.44 116 GLY A O 1
ATOM 903 N N . ALA A 1 117 ? 20.307 1.511 -32.249 1.00 92.69 117 ALA A N 1
ATOM 904 C CA . ALA A 1 117 ? 21.177 2.514 -32.853 1.00 92.69 117 ALA A CA 1
ATOM 905 C C . ALA A 1 117 ? 22.367 1.877 -33.592 1.00 92.69 117 ALA A C 1
ATOM 907 O O . ALA A 1 117 ? 22.655 2.274 -34.720 1.00 92.69 117 ALA A O 1
ATOM 908 N N . ILE A 1 118 ? 23.018 0.863 -32.999 1.00 93.62 118 ILE A N 1
ATOM 909 C CA . ILE A 1 118 ? 24.147 0.140 -33.615 1.00 93.62 118 ILE A CA 1
ATOM 910 C C . ILE A 1 118 ? 23.712 -0.514 -34.929 1.00 93.62 118 ILE A C 1
ATOM 912 O O . ILE A 1 118 ? 24.323 -0.274 -35.969 1.00 93.62 118 ILE A O 1
ATOM 916 N N . TYR A 1 119 ? 22.631 -1.297 -34.911 1.00 90.75 119 TYR A N 1
ATOM 917 C CA . TYR A 1 119 ? 22.120 -1.931 -36.128 1.00 90.75 119 TYR A CA 1
ATOM 918 C C . TYR A 1 119 ? 21.520 -0.910 -37.099 1.00 90.75 119 TYR A C 1
ATOM 920 O O . TYR A 1 119 ? 21.610 -1.077 -38.313 1.00 90.75 119 TYR A O 1
ATOM 928 N N . GLY A 1 120 ? 20.971 0.191 -36.592 1.00 90.56 120 GLY A N 1
ATOM 929 C CA . GLY A 1 120 ? 20.399 1.255 -37.404 1.00 90.56 120 GLY A CA 1
ATOM 930 C C . GLY A 1 120 ? 21.406 1.998 -38.288 1.00 90.56 120 GLY A C 1
ATOM 931 O O . GLY A 1 120 ? 20.989 2.575 -39.285 1.00 90.56 120 GLY A O 1
ATOM 932 N N . PHE A 1 121 ? 22.714 1.943 -38.001 1.00 86.94 121 PHE A N 1
ATOM 933 C CA . PHE A 1 121 ? 23.741 2.427 -38.938 1.00 86.94 121 PHE A CA 1
ATOM 934 C C . PHE A 1 121 ? 23.808 1.611 -40.235 1.00 86.94 121 PHE A C 1
ATOM 936 O O . PHE A 1 121 ? 24.239 2.130 -41.261 1.00 86.94 121 PHE A O 1
ATOM 943 N N . VAL A 1 122 ? 23.384 0.346 -40.195 1.00 88.94 122 VAL A N 1
ATOM 944 C CA . VAL A 1 122 ? 23.362 -0.557 -41.355 1.00 88.94 122 VAL A CA 1
ATOM 945 C C . VAL A 1 122 ? 22.005 -0.512 -42.069 1.00 88.94 122 VAL A C 1
ATOM 947 O O . VAL A 1 122 ? 21.930 -0.750 -43.273 1.00 88.94 122 VAL A O 1
ATOM 950 N N . LEU A 1 123 ? 20.920 -0.202 -41.349 1.00 83.75 123 LEU A N 1
ATOM 951 C CA . LEU A 1 123 ? 19.566 -0.187 -41.903 1.00 83.75 123 LEU A CA 1
ATOM 952 C C . LEU A 1 123 ? 19.181 1.162 -42.538 1.00 83.75 123 LEU A C 1
ATOM 954 O O . LEU A 1 123 ? 19.558 2.241 -42.093 1.00 83.75 123 LEU A O 1
ATOM 958 N N . TYR A 1 124 ? 18.319 1.087 -43.553 1.00 82.94 124 TYR A N 1
ATOM 959 C CA . TYR A 1 124 ? 17.990 2.185 -44.474 1.00 82.94 124 TYR A CA 1
ATOM 960 C C . TYR A 1 124 ? 17.379 3.440 -43.819 1.00 82.94 124 TYR A C 1
ATOM 962 O O . TYR A 1 124 ? 17.492 4.538 -44.350 1.00 82.94 124 TYR A O 1
ATOM 970 N N . TRP A 1 125 ? 16.708 3.284 -42.674 1.00 84.19 125 TRP A N 1
ATOM 971 C CA . TRP A 1 125 ? 16.045 4.386 -41.954 1.00 84.19 125 TRP A CA 1
ATOM 972 C C . TRP A 1 125 ? 16.985 5.118 -40.979 1.00 84.19 125 TRP A C 1
ATOM 974 O O . TRP A 1 125 ? 16.582 6.083 -40.330 1.00 84.19 125 TRP A O 1
ATOM 984 N N . GLY A 1 126 ? 18.241 4.675 -40.889 1.00 90.25 126 GLY A N 1
ATOM 985 C CA . GLY A 1 126 ? 19.280 5.299 -40.084 1.00 90.25 126 GLY A CA 1
ATOM 986 C C . GLY A 1 126 ? 19.213 4.976 -38.583 1.00 90.25 126 GLY A C 1
ATOM 987 O O . GLY A 1 126 ? 18.216 4.454 -38.072 1.00 90.25 126 GLY A O 1
ATOM 988 N N . PRO A 1 127 ? 20.282 5.320 -37.841 1.00 90.25 127 PRO A N 1
ATOM 989 C CA . PRO A 1 127 ? 20.468 4.931 -36.440 1.00 90.25 127 PRO A CA 1
ATOM 990 C C . PRO A 1 127 ? 19.439 5.549 -35.490 1.00 90.25 127 PRO A C 1
ATOM 992 O O . PRO A 1 127 ? 19.094 4.953 -34.473 1.00 90.25 127 PRO A O 1
ATOM 995 N N . ILE A 1 128 ? 18.909 6.726 -35.828 1.00 91.50 128 ILE A N 1
ATOM 996 C CA . ILE A 1 128 ? 17.990 7.478 -34.965 1.00 91.50 128 ILE A CA 1
ATOM 997 C C . ILE A 1 128 ? 16.630 6.777 -34.871 1.00 91.50 128 ILE A C 1
ATOM 999 O O . ILE A 1 128 ? 16.112 6.577 -33.773 1.00 91.50 128 ILE A O 1
ATOM 1003 N N . ILE A 1 129 ? 16.054 6.376 -36.010 1.00 93.06 129 ILE A N 1
ATOM 1004 C CA . ILE A 1 129 ? 14.710 5.786 -36.031 1.00 93.06 129 ILE A CA 1
ATOM 1005 C C . ILE A 1 129 ? 14.739 4.369 -35.446 1.00 93.06 129 ILE A C 1
ATOM 1007 O O . ILE A 1 129 ? 13.905 4.034 -34.604 1.00 93.06 129 ILE A O 1
ATOM 1011 N N . TRP A 1 130 ? 15.739 3.562 -35.811 1.00 93.31 130 TRP A N 1
ATOM 1012 C CA . TRP A 1 130 ? 15.909 2.218 -35.250 1.00 93.31 130 TRP A CA 1
ATOM 1013 C C . TRP A 1 130 ? 16.260 2.230 -33.760 1.00 93.31 130 TRP A C 1
ATOM 1015 O O . TRP A 1 130 ? 15.773 1.375 -33.021 1.00 93.31 130 TRP A O 1
ATOM 1025 N N . GLY A 1 131 ? 17.016 3.227 -33.289 1.00 92.69 131 GLY A N 1
ATOM 1026 C CA . GLY A 1 131 ? 17.252 3.444 -31.861 1.00 92.69 131 GLY A CA 1
ATOM 1027 C C . GLY A 1 131 ? 15.968 3.765 -31.091 1.00 92.69 131 GLY A C 1
ATOM 1028 O O . GLY A 1 131 ? 15.740 3.205 -30.022 1.00 92.69 131 GLY A O 1
ATOM 1029 N N . LEU A 1 132 ? 15.082 4.600 -31.648 1.00 93.19 132 LEU A N 1
ATOM 1030 C CA . LEU A 1 132 ? 13.803 4.936 -31.011 1.00 93.19 132 LEU A CA 1
ATOM 1031 C C . LEU A 1 132 ? 12.839 3.739 -30.968 1.00 93.19 132 LEU A C 1
ATOM 1033 O O . LEU A 1 132 ? 12.174 3.513 -29.956 1.00 93.19 132 LEU A O 1
ATOM 1037 N N . ILE A 1 133 ? 12.795 2.944 -32.041 1.00 93.06 133 ILE A N 1
ATOM 1038 C CA . ILE A 1 133 ? 12.021 1.695 -32.094 1.00 93.06 133 ILE A CA 1
ATOM 1039 C C . ILE A 1 133 ? 12.571 0.687 -31.081 1.00 93.06 133 ILE A C 1
ATOM 1041 O O . ILE A 1 133 ? 11.797 0.061 -30.360 1.00 93.06 133 ILE A O 1
ATOM 1045 N N . GLY A 1 134 ? 13.899 0.570 -30.983 1.00 93.19 134 GLY A N 1
ATOM 1046 C CA . GLY A 1 134 ? 14.569 -0.245 -29.974 1.00 93.19 134 GLY A CA 1
ATOM 1047 C C . GLY A 1 134 ? 14.219 0.195 -28.554 1.00 93.19 134 GLY A C 1
ATOM 1048 O O . GLY A 1 134 ? 13.883 -0.641 -27.723 1.00 93.19 134 GLY A O 1
ATOM 1049 N N . LEU A 1 135 ? 14.193 1.502 -28.287 1.00 94.12 135 LEU A N 1
ATOM 1050 C CA . LEU A 1 135 ? 13.800 2.051 -26.989 1.00 94.12 135 LEU A CA 1
ATOM 1051 C C . LEU A 1 135 ? 12.362 1.670 -26.626 1.00 94.12 135 LEU A C 1
ATOM 1053 O O . LEU A 1 135 ? 12.119 1.120 -25.553 1.00 94.12 135 LEU A O 1
ATOM 1057 N N . ALA A 1 136 ? 11.409 1.936 -27.523 1.00 94.44 136 ALA A N 1
ATOM 1058 C CA . ALA A 1 136 ? 9.999 1.634 -27.291 1.00 94.44 136 ALA A CA 1
ATOM 1059 C C . ALA A 1 136 ? 9.758 0.122 -27.147 1.00 94.44 136 ALA A C 1
ATOM 1061 O O . ALA A 1 136 ? 9.062 -0.314 -26.229 1.00 94.44 136 ALA A O 1
ATOM 1062 N N . GLY A 1 137 ? 10.378 -0.682 -28.014 1.00 94.50 137 GLY A N 1
ATOM 1063 C CA . GLY A 1 137 ? 10.303 -2.139 -27.968 1.00 94.50 137 GLY A CA 1
ATOM 1064 C C . GLY A 1 137 ? 10.904 -2.704 -26.685 1.00 94.50 137 GLY A C 1
ATOM 1065 O O . GLY A 1 137 ? 10.254 -3.496 -26.009 1.00 94.50 137 GLY A O 1
ATOM 1066 N N . GLY A 1 138 ? 12.098 -2.252 -26.302 1.00 92.31 138 GLY A N 1
ATOM 1067 C CA . GLY A 1 138 ? 12.778 -2.672 -25.079 1.00 92.31 138 GLY A CA 1
ATOM 1068 C C . GLY A 1 138 ? 12.032 -2.282 -23.810 1.00 92.31 138 GLY A C 1
ATOM 1069 O O . GLY A 1 138 ? 11.967 -3.082 -22.880 1.00 92.31 138 GLY A O 1
ATOM 1070 N N . PHE A 1 139 ? 11.407 -1.102 -23.793 1.00 91.38 139 PHE A N 1
ATOM 1071 C CA . PHE A 1 139 ? 10.551 -0.672 -22.690 1.00 91.38 139 PHE A CA 1
ATOM 1072 C C . PHE A 1 139 ? 9.344 -1.598 -22.524 1.00 91.38 139 PHE A C 1
ATOM 1074 O O . PHE A 1 139 ? 9.085 -2.094 -21.429 1.00 91.38 139 PHE A O 1
ATOM 1081 N N . ILE A 1 140 ? 8.623 -1.873 -23.616 1.00 91.50 140 ILE A N 1
ATOM 1082 C CA . ILE A 1 140 ? 7.444 -2.746 -23.595 1.00 91.50 140 ILE A CA 1
ATOM 1083 C C . ILE A 1 140 ? 7.842 -4.170 -23.199 1.00 91.50 140 ILE A C 1
ATOM 1085 O O . ILE A 1 140 ? 7.187 -4.779 -22.355 1.00 91.50 140 ILE A O 1
ATOM 1089 N N . LEU A 1 141 ? 8.923 -4.698 -23.775 1.00 90.25 141 LEU A N 1
ATOM 1090 C CA . LEU A 1 141 ? 9.380 -6.059 -23.509 1.00 90.25 141 LEU A CA 1
ATOM 1091 C C . LEU A 1 141 ? 9.845 -6.215 -22.056 1.00 90.25 141 LEU A C 1
ATOM 1093 O O . LEU A 1 141 ? 9.445 -7.167 -21.388 1.00 90.25 141 LEU A O 1
ATOM 1097 N N . GLY A 1 142 ? 10.621 -5.251 -21.550 1.00 86.00 142 GLY A N 1
ATOM 1098 C CA . GLY A 1 142 ? 11.046 -5.205 -20.152 1.00 86.00 142 GLY A CA 1
ATOM 1099 C C . GLY A 1 142 ? 9.854 -5.139 -19.198 1.00 86.00 142 GLY A C 1
ATOM 1100 O O . GLY A 1 142 ? 9.772 -5.925 -18.259 1.00 86.00 142 GLY A O 1
ATOM 1101 N N . LEU A 1 143 ? 8.862 -4.297 -19.503 1.00 84.88 143 LEU A N 1
ATOM 1102 C CA . LEU A 1 143 ? 7.641 -4.174 -18.707 1.00 84.88 143 LEU A CA 1
ATOM 1103 C C . LEU A 1 143 ? 6.818 -5.475 -18.709 1.00 8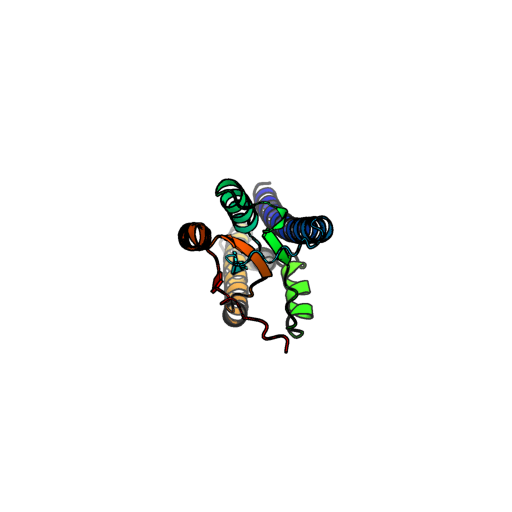4.88 143 LEU A C 1
ATOM 1105 O O . LEU A 1 143 ? 6.326 -5.895 -17.663 1.00 84.88 143 LEU A O 1
ATOM 1109 N N . ILE A 1 144 ? 6.694 -6.160 -19.853 1.00 85.56 144 ILE A N 1
ATOM 1110 C CA . ILE A 1 144 ? 5.989 -7.451 -19.948 1.00 85.56 144 ILE A CA 1
ATOM 1111 C C . ILE A 1 144 ? 6.679 -8.524 -19.100 1.00 85.56 144 ILE A C 1
ATOM 1113 O O . ILE A 1 144 ? 5.996 -9.263 -18.387 1.00 85.56 144 ILE A O 1
ATOM 1117 N N . ILE A 1 145 ? 8.010 -8.615 -19.163 1.00 84.19 145 ILE A N 1
ATOM 1118 C CA . ILE A 1 145 ? 8.795 -9.597 -18.399 1.00 84.19 145 ILE A CA 1
ATOM 1119 C C . ILE A 1 145 ? 8.604 -9.367 -16.898 1.00 84.19 145 ILE A C 1
ATOM 1121 O O . ILE A 1 145 ? 8.269 -10.294 -16.157 1.00 84.19 145 ILE A O 1
ATOM 1125 N N . GLU A 1 146 ? 8.736 -8.120 -16.462 1.00 78.06 146 GLU A N 1
ATOM 1126 C CA . GLU A 1 146 ? 8.608 -7.735 -15.063 1.00 78.06 146 GLU A CA 1
ATOM 1127 C C . GLU A 1 146 ? 7.186 -7.981 -14.522 1.00 78.06 146 GLU A C 1
ATOM 1129 O O . GLU A 1 146 ? 7.002 -8.521 -13.423 1.00 78.06 146 GLU A O 1
ATOM 1134 N N . LEU A 1 147 ? 6.154 -7.673 -15.320 1.00 75.00 147 LEU A N 1
ATOM 1135 C CA . LEU A 1 147 ? 4.759 -7.960 -14.976 1.00 75.00 147 LEU A CA 1
ATOM 1136 C C . LEU A 1 147 ? 4.473 -9.465 -14.928 1.00 75.00 147 LEU A C 1
ATOM 1138 O O . LEU A 1 147 ? 3.738 -9.921 -14.048 1.00 75.00 147 LEU A O 1
ATOM 1142 N N . ALA A 1 148 ? 5.032 -10.258 -15.845 1.00 76.81 148 ALA A N 1
ATOM 1143 C CA . ALA A 1 148 ? 4.852 -11.709 -15.860 1.00 76.81 148 ALA A CA 1
ATOM 1144 C C . ALA A 1 148 ? 5.476 -12.379 -14.623 1.00 76.81 148 ALA A C 1
ATOM 1146 O O . ALA A 1 148 ? 4.878 -13.293 -14.045 1.00 76.81 148 ALA A O 1
ATOM 1147 N N . LEU A 1 149 ? 6.635 -11.892 -14.173 1.00 70.56 149 LEU A N 1
ATOM 1148 C CA . LEU A 1 149 ? 7.282 -12.337 -12.937 1.00 70.56 149 LEU A CA 1
ATOM 1149 C C . LEU A 1 149 ? 6.499 -11.882 -11.695 1.00 70.56 149 LEU A C 1
ATOM 1151 O O . LEU A 1 149 ? 6.272 -12.675 -10.778 1.00 70.56 149 LEU A O 1
ATOM 1155 N N . SER A 1 150 ? 5.998 -10.645 -11.698 1.00 63.28 150 SER A N 1
ATOM 1156 C CA . SER A 1 150 ? 5.198 -10.082 -10.603 1.00 63.28 150 SER A CA 1
ATOM 1157 C C . SER A 1 150 ? 3.847 -10.780 -10.427 1.00 63.28 150 SER A C 1
ATOM 1159 O O . SER A 1 150 ? 3.414 -11.009 -9.298 1.00 63.28 150 SER A O 1
ATOM 1161 N N . LYS A 1 151 ? 3.189 -11.220 -11.511 1.00 55.84 151 LYS A N 1
ATOM 1162 C CA . LYS A 1 151 ? 1.921 -11.975 -11.432 1.00 55.84 151 LYS A CA 1
ATOM 1163 C C . LYS A 1 151 ? 2.046 -13.296 -10.668 1.00 55.84 151 LYS A C 1
ATOM 1165 O O . LYS A 1 151 ? 1.094 -13.696 -9.999 1.00 55.84 151 LYS A O 1
ATOM 1170 N N . LYS A 1 152 ? 3.206 -13.964 -10.720 1.00 50.81 152 LYS A N 1
ATOM 1171 C CA . LYS A 1 152 ? 3.466 -15.163 -9.903 1.00 50.81 152 LYS A CA 1
ATOM 1172 C C . LYS A 1 152 ? 3.606 -14.829 -8.414 1.00 50.81 152 LYS A C 1
ATOM 1174 O O . LYS A 1 152 ? 3.204 -15.640 -7.587 1.00 50.81 152 LYS A O 1
ATOM 1179 N N . LYS A 1 153 ? 4.100 -13.632 -8.076 1.00 49.47 153 LYS A N 1
ATOM 1180 C CA . LYS A 1 153 ? 4.213 -13.143 -6.692 1.00 49.47 153 LYS A CA 1
ATOM 1181 C C . LYS A 1 153 ? 2.865 -12.661 -6.137 1.00 49.47 153 LYS A C 1
ATOM 1183 O O . LYS A 1 153 ? 2.491 -13.053 -5.040 1.00 49.47 153 LYS A O 1
ATOM 1188 N N . LEU A 1 154 ? 2.069 -11.928 -6.917 1.00 44.53 154 LEU A N 1
ATOM 1189 C CA . LEU A 1 154 ? 0.747 -11.407 -6.515 1.00 44.53 154 LEU A CA 1
ATOM 1190 C C . LEU A 1 154 ? -0.239 -12.486 -6.033 1.00 44.53 154 LEU A C 1
ATOM 1192 O O . LEU A 1 154 ? -1.042 -12.228 -5.141 1.00 44.53 154 LEU A O 1
ATOM 1196 N N . LYS A 1 155 ? -0.166 -13.708 -6.574 1.00 39.94 155 LYS A N 1
ATOM 1197 C CA . LYS A 1 155 ? -1.028 -14.820 -6.135 1.00 39.94 155 LYS A CA 1
ATOM 1198 C C . LYS A 1 155 ? -0.656 -15.360 -4.743 1.00 39.94 155 LYS A C 1
ATOM 1200 O O . LYS A 1 155 ? -1.504 -15.957 -4.093 1.00 39.94 155 LYS A O 1
ATOM 1205 N N . VAL A 1 156 ? 0.578 -15.131 -4.289 1.00 45.00 156 VAL A N 1
ATOM 1206 C CA . VAL A 1 156 ? 1.066 -15.488 -2.943 1.00 45.00 156 VAL A CA 1
ATOM 1207 C C . VAL A 1 156 ? 0.730 -14.385 -1.926 1.00 45.00 156 VAL A C 1
ATOM 1209 O O . VAL A 1 156 ? 0.440 -14.678 -0.773 1.00 45.00 156 VAL A O 1
ATOM 1212 N N . PHE A 1 157 ? 0.680 -13.124 -2.367 1.00 45.88 157 PHE A N 1
ATOM 1213 C CA . PHE A 1 157 ? 0.400 -11.948 -1.527 1.00 45.88 157 PHE A CA 1
ATOM 1214 C C . PHE A 1 157 ? -1.089 -11.622 -1.323 1.00 45.88 157 PHE A C 1
ATOM 1216 O O . PHE A 1 157 ? -1.419 -10.740 -0.540 1.00 45.88 157 PHE A O 1
ATOM 1223 N N . ALA A 1 158 ? -2.010 -12.325 -1.988 1.00 41.72 158 ALA A N 1
ATOM 1224 C CA . ALA A 1 158 ? -3.452 -12.081 -1.858 1.00 41.72 158 ALA A CA 1
ATOM 1225 C C . ALA A 1 158 ? -4.068 -12.567 -0.527 1.00 41.72 158 ALA A C 1
ATOM 1227 O O . ALA A 1 158 ? -5.284 -12.471 -0.345 1.00 41.72 158 ALA A O 1
ATOM 1228 N N . SER A 1 159 ? -3.261 -13.086 0.404 1.00 43.00 159 SER A N 1
ATOM 1229 C CA . SER A 1 159 ? -3.706 -13.245 1.787 1.00 43.00 159 SER A CA 1
ATOM 1230 C C . SER A 1 159 ? -3.742 -11.853 2.408 1.00 43.00 159 SER A C 1
ATOM 1232 O O . SER A 1 159 ? -2.690 -11.256 2.619 1.00 43.00 159 SER A O 1
ATOM 1234 N N . ARG A 1 160 ? -4.943 -11.302 2.623 1.00 49.22 160 ARG A N 1
ATOM 1235 C CA . ARG A 1 160 ? -5.139 -10.027 3.326 1.00 49.22 160 ARG A CA 1
ATOM 1236 C C . ARG A 1 160 ? -4.527 -10.159 4.720 1.00 49.22 160 ARG A C 1
ATOM 1238 O O . ARG A 1 160 ? -5.148 -10.736 5.611 1.00 49.22 160 ARG A O 1
ATOM 1245 N N . LYS A 1 161 ? -3.279 -9.721 4.871 1.00 57.12 161 LYS A N 1
ATOM 1246 C CA . LYS A 1 161 ? -2.574 -9.723 6.148 1.00 57.12 161 LYS A CA 1
ATOM 1247 C C . LYS A 1 161 ? -3.145 -8.573 6.958 1.00 57.12 161 LYS A C 1
ATOM 1249 O O . LYS A 1 161 ? -2.881 -7.428 6.639 1.00 57.12 161 LYS A O 1
ATOM 1254 N N . SER A 1 162 ? -3.934 -8.893 7.975 1.00 58.03 162 SER A N 1
ATOM 1255 C CA . SER A 1 162 ? -4.366 -7.908 8.962 1.00 58.03 162 SER A CA 1
ATOM 1256 C C . SER A 1 162 ? -3.136 -7.350 9.679 1.00 58.03 162 SER A C 1
ATOM 1258 O O . SER A 1 162 ? -2.416 -8.099 10.335 1.00 58.03 162 SER A O 1
ATOM 1260 N N . GLU A 1 163 ? -2.896 -6.050 9.547 1.00 73.44 163 GLU A N 1
ATOM 1261 C CA . GLU A 1 163 ? -1.719 -5.365 10.105 1.00 73.44 163 GLU A CA 1
ATOM 1262 C C . GLU A 1 163 ? -2.053 -4.544 11.352 1.00 73.44 163 GLU A C 1
ATOM 1264 O O . GLU A 1 163 ? -1.162 -4.204 12.122 1.00 73.44 163 GLU A O 1
ATOM 1269 N N . VAL A 1 164 ? -3.330 -4.246 11.600 1.00 81.38 164 VAL A N 1
ATOM 1270 C CA . VAL A 1 164 ? -3.781 -3.486 12.771 1.00 81.38 164 VAL A CA 1
ATOM 1271 C C . VAL A 1 164 ? -5.000 -4.158 13.396 1.00 81.38 164 VAL A C 1
ATOM 1273 O O . VAL A 1 164 ? -5.980 -4.461 12.714 1.00 81.38 164 VAL A O 1
ATOM 1276 N N . ILE A 1 165 ? -4.969 -4.365 14.711 1.00 87.31 165 ILE A N 1
ATOM 1277 C CA . ILE A 1 165 ? -6.139 -4.737 15.510 1.00 87.31 165 ILE A CA 1
ATOM 1278 C C . ILE A 1 165 ? -6.648 -3.505 16.239 1.00 87.31 165 ILE A C 1
ATOM 1280 O O . ILE A 1 165 ? -5.878 -2.780 16.861 1.00 87.31 165 ILE A O 1
ATOM 1284 N N . ILE A 1 166 ? -7.960 -3.308 16.205 1.00 87.06 166 ILE A N 1
ATOM 1285 C CA . ILE A 1 166 ? -8.662 -2.334 17.029 1.00 87.06 166 ILE A CA 1
ATOM 1286 C C . ILE A 1 166 ? -9.603 -3.094 17.952 1.00 87.06 166 ILE A C 1
ATOM 1288 O O . ILE A 1 166 ? -10.497 -3.807 17.503 1.00 87.06 166 ILE A O 1
ATOM 1292 N N . GLU A 1 167 ? -9.402 -2.926 19.243 1.00 87.44 167 GLU A N 1
ATOM 1293 C CA . GLU A 1 167 ? -10.251 -3.412 20.309 1.00 87.44 167 GLU A CA 1
ATOM 1294 C C . GLU A 1 167 ? -11.034 -2.236 20.891 1.00 87.44 167 GLU A C 1
ATOM 1296 O O . GLU A 1 167 ? -10.473 -1.207 21.268 1.00 87.44 167 GLU A O 1
ATOM 1301 N N . VAL A 1 168 ? -12.354 -2.386 20.940 1.00 86.62 168 VAL A N 1
ATOM 1302 C CA . VAL A 1 168 ? -13.268 -1.354 21.419 1.00 86.62 168 VAL A CA 1
ATOM 1303 C C . VAL A 1 168 ? -14.162 -1.945 22.490 1.00 86.62 168 VAL A C 1
ATOM 1305 O O . VAL A 1 168 ? -14.869 -2.926 22.243 1.00 86.62 168 VAL A O 1
ATOM 1308 N N . MET A 1 169 ? -14.175 -1.311 23.657 1.00 83.69 169 MET A N 1
ATOM 1309 C CA . MET A 1 169 ? -15.155 -1.578 24.704 1.00 83.69 169 MET A CA 1
ATOM 1310 C C . MET A 1 169 ? -16.248 -0.512 24.650 1.00 83.69 169 MET A C 1
ATOM 1312 O O . MET A 1 169 ? -15.992 0.676 24.846 1.0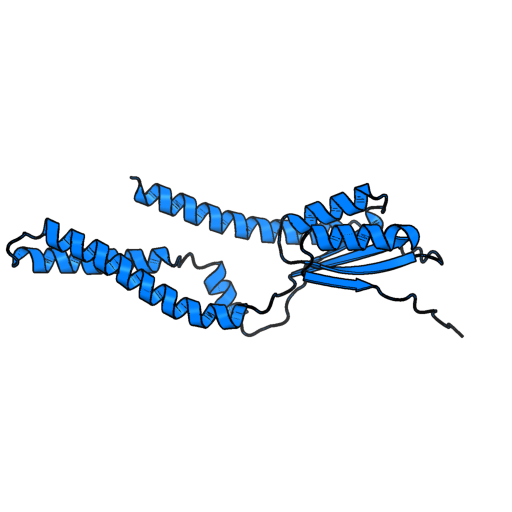0 83.69 169 MET A O 1
ATOM 1316 N N . CYS A 1 170 ? -17.483 -0.920 24.369 1.00 80.50 170 CYS A N 1
ATOM 1317 C CA . CYS A 1 170 ? -18.623 -0.009 24.321 1.00 80.50 170 CYS A CA 1
ATOM 1318 C C . CYS A 1 170 ? -19.835 -0.593 25.047 1.00 80.50 170 CYS A C 1
ATOM 1320 O O . CYS A 1 170 ? -19.950 -1.807 25.216 1.00 80.50 170 CYS A O 1
ATOM 1322 N N . ASP A 1 171 ? -20.776 0.262 25.441 1.00 81.38 171 ASP A N 1
ATOM 1323 C CA . ASP A 1 171 ? -22.061 -0.207 25.953 1.00 81.38 171 ASP A CA 1
ATOM 1324 C C . ASP A 1 171 ? -22.845 -0.969 24.866 1.00 81.38 171 ASP A C 1
ATOM 1326 O O . ASP A 1 171 ? -22.731 -0.715 23.659 1.00 81.38 171 ASP A O 1
ATOM 1330 N N . SER A 1 172 ? -23.658 -1.923 25.311 1.00 77.81 172 SER A N 1
ATOM 1331 C CA . SER A 1 172 ? -24.510 -2.777 24.482 1.00 77.81 172 SER A CA 1
ATOM 1332 C C . SER A 1 172 ? -25.420 -1.999 23.518 1.00 77.81 172 SER A C 1
ATOM 1334 O O . SER A 1 172 ? -25.663 -2.461 22.399 1.00 77.81 172 SER A O 1
ATOM 1336 N N . SER A 1 173 ? -25.868 -0.799 23.904 1.00 80.00 173 SER A N 1
ATOM 1337 C CA . SER A 1 173 ? -26.714 0.081 23.089 1.00 80.00 173 SER A CA 1
ATOM 1338 C C . SER A 1 173 ? -26.005 0.597 21.825 1.00 80.00 173 SER A C 1
ATOM 1340 O O . SER A 1 173 ? -26.614 0.694 20.754 1.00 80.00 173 SER A O 1
ATOM 1342 N N . LEU A 1 174 ? -24.695 0.852 21.911 1.00 81.88 174 LEU A N 1
ATOM 1343 C CA . LEU A 1 174 ? -23.871 1.413 20.834 1.00 81.88 174 LEU A CA 1
ATOM 1344 C C . LEU A 1 174 ? -23.324 0.350 19.872 1.00 81.88 174 LEU A C 1
ATOM 1346 O O . LEU A 1 174 ? -22.880 0.680 18.769 1.00 81.88 174 LEU A O 1
ATOM 1350 N N . LYS A 1 175 ? -23.425 -0.936 20.229 1.00 83.19 175 LYS A N 1
ATOM 1351 C CA . LYS A 1 175 ? -22.920 -2.076 19.445 1.00 83.19 175 LYS A CA 1
ATOM 1352 C C . LYS A 1 175 ? -23.332 -2.030 17.970 1.00 83.19 175 LYS A C 1
ATOM 1354 O O . LYS A 1 175 ? -22.504 -2.228 17.081 1.00 83.19 175 LYS A O 1
ATOM 1359 N N . ASN A 1 176 ? -24.611 -1.780 17.687 1.00 85.38 176 ASN A N 1
ATOM 1360 C CA . ASN A 1 176 ? -25.121 -1.791 16.312 1.00 85.38 176 ASN A CA 1
ATOM 1361 C C . ASN A 1 176 ? -24.561 -0.631 15.476 1.00 85.38 176 ASN A C 1
ATOM 1363 O O . ASN A 1 176 ? -24.278 -0.805 14.288 1.00 85.38 176 ASN A O 1
ATOM 1367 N N . GLN A 1 177 ? -24.374 0.539 16.094 1.00 86.56 177 GLN A N 1
ATOM 1368 C CA . GLN A 1 177 ? -23.783 1.702 15.433 1.00 86.56 177 GLN A CA 1
ATOM 1369 C C . GLN A 1 177 ? -22.286 1.486 15.188 1.00 86.56 177 GLN A C 1
ATOM 1371 O O . GLN A 1 177 ? -21.812 1.738 14.080 1.00 86.56 177 GLN A O 1
ATOM 1376 N N . LEU A 1 178 ? -21.577 0.908 16.161 1.00 87.25 178 LEU A N 1
ATOM 1377 C CA . LEU A 1 178 ? -20.167 0.546 16.042 1.00 87.25 178 LEU A CA 1
ATOM 1378 C C . LEU A 1 178 ? -19.925 -0.419 14.872 1.00 87.25 178 LEU A C 1
ATOM 1380 O O . LEU A 1 178 ? -19.092 -0.155 14.008 1.00 87.25 178 LEU A O 1
ATOM 1384 N N . ILE A 1 179 ? -20.710 -1.499 14.772 1.00 86.25 179 ILE A N 1
ATOM 1385 C CA . ILE A 1 179 ? -20.606 -2.461 13.659 1.00 86.25 179 ILE A CA 1
ATOM 1386 C C . ILE A 1 179 ? -20.855 -1.774 12.308 1.00 86.25 179 ILE A C 1
ATOM 1388 O O . ILE A 1 179 ? -20.205 -2.103 11.312 1.00 86.25 179 ILE A O 1
ATOM 1392 N N . LYS A 1 180 ? -21.780 -0.808 12.250 1.00 88.88 180 LYS A N 1
ATOM 1393 C CA . LYS A 1 180 ? -22.054 -0.044 11.026 1.00 88.88 180 LYS A CA 1
ATOM 1394 C C . LYS A 1 180 ? -20.862 0.831 10.629 1.00 88.88 180 LYS A C 1
ATOM 1396 O O . LYS A 1 180 ? -20.514 0.858 9.450 1.00 88.88 180 LYS A O 1
ATOM 1401 N N . VAL A 1 181 ? -20.218 1.492 11.590 1.00 89.62 181 VAL A N 1
ATOM 1402 C CA . VAL A 1 181 ? -19.012 2.305 11.359 1.00 89.62 181 VAL A CA 1
ATOM 1403 C C . VAL A 1 181 ? -17.841 1.438 10.893 1.00 89.62 181 VAL A C 1
ATOM 1405 O O . VAL A 1 181 ? -17.244 1.741 9.860 1.00 89.62 181 VAL A O 1
ATOM 1408 N N . LEU A 1 182 ? -17.587 0.305 11.556 1.00 87.06 182 LEU A N 1
ATOM 1409 C CA . LEU A 1 182 ? -16.543 -0.650 11.158 1.00 87.06 182 LEU A CA 1
ATOM 1410 C C . LEU A 1 182 ? -16.739 -1.142 9.713 1.00 87.06 182 LEU A C 1
ATOM 1412 O O . LEU A 1 182 ? -15.802 -1.145 8.914 1.00 87.06 182 LEU A O 1
ATOM 1416 N N . LYS A 1 183 ? -17.980 -1.485 9.336 1.00 86.31 183 LYS A N 1
ATOM 1417 C CA . LYS A 1 183 ? -18.316 -1.870 7.954 1.00 86.31 183 LYS A CA 1
ATOM 1418 C C . LYS A 1 183 ? -18.137 -0.715 6.967 1.00 86.31 183 LYS A C 1
ATOM 1420 O O . LYS A 1 183 ? -17.628 -0.928 5.870 1.00 86.31 183 LYS A O 1
ATOM 1425 N N . SER A 1 184 ? -18.522 0.505 7.346 1.00 88.19 184 SER A N 1
ATOM 1426 C CA . SER A 1 184 ? -18.393 1.688 6.486 1.00 88.19 184 SER A CA 1
ATOM 1427 C C . SER A 1 184 ? -16.938 2.079 6.215 1.00 88.19 184 SER A C 1
ATOM 1429 O O . SER A 1 184 ? -16.659 2.675 5.175 1.00 88.19 184 SER A O 1
ATOM 1431 N N . ARG A 1 185 ? -16.015 1.762 7.130 1.00 86.19 185 ARG A N 1
ATOM 1432 C CA . ARG A 1 185 ? -14.580 2.076 7.025 1.00 86.19 185 ARG A CA 1
ATOM 1433 C C . ARG A 1 185 ? -13.732 0.902 6.521 1.00 86.19 185 ARG A C 1
ATOM 1435 O O . ARG A 1 185 ? -12.528 0.898 6.724 1.00 86.19 185 ARG A O 1
ATOM 1442 N N . LYS A 1 186 ? -14.345 -0.062 5.819 1.00 83.06 186 LYS A N 1
ATOM 1443 C CA . LYS A 1 186 ? -13.665 -1.218 5.200 1.00 83.06 186 LYS A CA 1
ATOM 1444 C C . LYS A 1 186 ? -12.835 -2.057 6.187 1.00 83.06 186 LYS A C 1
ATOM 1446 O O . LYS A 1 186 ? -11.724 -2.458 5.861 1.00 83.06 186 LYS A O 1
ATOM 1451 N N . ALA A 1 187 ? -13.379 -2.364 7.365 1.00 81.69 187 ALA A N 1
ATOM 1452 C CA . ALA A 1 187 ? -12.768 -3.373 8.231 1.00 81.69 187 ALA A CA 1
ATOM 1453 C C . ALA A 1 187 ? -12.614 -4.713 7.484 1.00 81.69 187 ALA A C 1
ATOM 1455 O O . ALA A 1 187 ? -13.544 -5.156 6.802 1.00 81.69 187 ALA A O 1
ATOM 1456 N N . ASN A 1 188 ? -11.466 -5.375 7.645 1.00 81.19 188 ASN A N 1
ATOM 1457 C CA . ASN A 1 188 ? -11.210 -6.689 7.046 1.00 81.19 188 ASN A CA 1
ATOM 1458 C C . ASN A 1 188 ? -12.039 -7.789 7.715 1.00 81.19 188 ASN A C 1
ATOM 1460 O O . ASN A 1 188 ? -12.457 -8.744 7.063 1.00 81.19 188 ASN A O 1
ATOM 1464 N N . GLY A 1 189 ? -12.320 -7.620 9.004 1.00 82.38 189 GLY A N 1
ATOM 1465 C CA . GLY A 1 189 ? -13.134 -8.518 9.806 1.00 82.38 189 GLY A CA 1
ATOM 1466 C C . GLY A 1 189 ? -13.434 -7.896 11.163 1.00 82.38 189 GLY A C 1
ATOM 1467 O O . GLY A 1 189 ? -12.755 -6.964 11.593 1.00 82.38 189 GLY A O 1
ATOM 1468 N N . TYR A 1 190 ? -14.471 -8.394 11.830 1.00 88.56 190 TYR A N 1
ATOM 1469 C CA . TYR A 1 190 ? -14.758 -8.050 13.218 1.00 88.56 190 TYR A CA 1
ATOM 1470 C C . TYR A 1 190 ? -15.305 -9.264 13.965 1.00 88.56 190 TYR A C 1
ATOM 1472 O O . TYR A 1 190 ? -15.986 -10.115 13.392 1.00 88.56 190 TYR A O 1
ATOM 1480 N N . VAL A 1 191 ? -15.020 -9.320 15.257 1.00 87.00 191 VAL A N 1
ATOM 1481 C CA . VAL A 1 191 ? -15.478 -10.332 16.200 1.00 87.00 191 VAL A CA 1
ATOM 1482 C C . VAL A 1 191 ? -16.078 -9.606 17.391 1.00 87.00 191 VAL A C 1
ATOM 1484 O O . VAL A 1 191 ? -15.496 -8.666 17.924 1.00 87.00 191 VAL A O 1
ATOM 1487 N N . VAL A 1 192 ? -17.263 -10.041 17.808 1.00 86.19 192 VAL A N 1
ATOM 1488 C CA . VAL A 1 192 ? -17.889 -9.573 19.046 1.00 86.19 192 VAL A CA 1
ATOM 1489 C C . VAL A 1 192 ? -17.640 -10.638 20.101 1.00 86.19 192 VAL A C 1
ATOM 1491 O O . VAL A 1 192 ? -18.109 -11.766 19.946 1.00 86.19 192 VAL A O 1
ATOM 1494 N N . ILE A 1 193 ? -16.903 -10.293 21.151 1.00 80.81 193 ILE A N 1
ATOM 1495 C CA . ILE A 1 193 ? -16.632 -11.214 22.251 1.00 80.81 193 ILE A CA 1
ATOM 1496 C C . ILE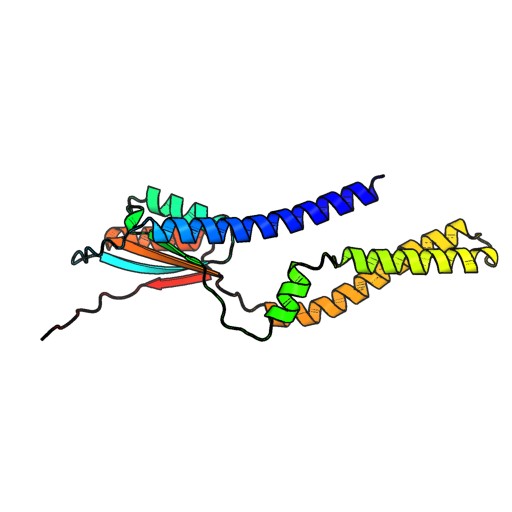 A 1 193 ? -17.857 -11.219 23.179 1.00 80.81 193 ILE A C 1
ATOM 1498 O O . ILE A 1 193 ? -18.272 -10.155 23.647 1.00 80.81 193 ILE A O 1
ATOM 1502 N N . PRO A 1 194 ? -18.480 -12.385 23.439 1.00 68.56 194 PRO A N 1
ATOM 1503 C CA . PRO A 1 194 ? -19.515 -12.487 24.459 1.00 68.56 19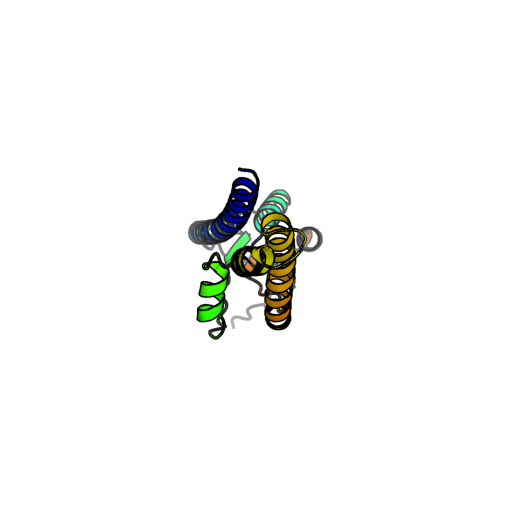4 PRO A CA 1
ATOM 1504 C C . PRO A 1 194 ? -18.879 -12.328 25.843 1.00 68.56 194 PRO A C 1
ATOM 1506 O O . PRO A 1 194 ? -17.794 -12.859 26.084 1.00 68.56 194 PRO A O 1
ATOM 1509 N N . GLN A 1 195 ? -19.562 -11.635 26.760 1.00 64.38 195 GLN A N 1
ATOM 1510 C CA . GLN A 1 195 ? -19.130 -11.546 28.154 1.00 64.38 195 GLN A CA 1
ATOM 1511 C C . GLN A 1 195 ? -18.960 -12.964 28.713 1.00 64.38 195 GLN A C 1
ATOM 1513 O O . GLN A 1 195 ? -19.929 -13.710 28.868 1.00 64.38 195 GLN A O 1
ATOM 1518 N N . ARG A 1 196 ? -17.715 -13.364 28.988 1.00 53.12 196 ARG A N 1
ATOM 1519 C CA . ARG A 1 196 ? -17.465 -14.561 29.785 1.00 53.12 196 ARG A CA 1
ATOM 1520 C C . ARG A 1 196 ? -17.747 -14.168 31.225 1.00 53.12 196 ARG A C 1
ATOM 1522 O O . ARG A 1 196 ? -16.979 -13.412 31.806 1.00 53.12 196 ARG A O 1
ATOM 1529 N N . LEU A 1 197 ? -18.846 -14.676 31.781 1.00 46.34 197 LEU A N 1
ATOM 1530 C CA . LEU A 1 197 ? -19.034 -14.735 33.225 1.00 46.34 197 LEU A CA 1
ATOM 1531 C C . LEU A 1 197 ? -17.821 -15.482 33.785 1.00 46.34 197 LEU A C 1
ATOM 1533 O O . LEU A 1 197 ? -17.724 -16.701 33.652 1.00 46.34 197 LEU A O 1
ATOM 1537 N N . THR A 1 198 ? -16.854 -14.761 34.344 1.00 45.44 198 THR A N 1
ATOM 1538 C CA . THR A 1 198 ? -15.828 -15.369 35.182 1.00 45.44 198 THR A CA 1
ATOM 1539 C C . THR A 1 198 ? -16.545 -15.884 36.418 1.00 45.44 198 THR A C 1
ATOM 1541 O O . THR A 1 198 ? -16.787 -15.142 37.365 1.00 45.44 198 THR A O 1
ATOM 1544 N N . SER A 1 199 ? -16.943 -17.153 36.388 1.00 43.16 199 SER A N 1
ATOM 1545 C CA . SER A 1 199 ? -17.305 -17.901 37.582 1.00 43.16 199 SER A CA 1
ATOM 1546 C C . SER A 1 199 ? -16.026 -18.121 38.389 1.00 43.16 199 SER A C 1
ATOM 1548 O O . SER A 1 199 ? -15.389 -19.169 38.296 1.00 43.16 199 SER A O 1
ATOM 1550 N N . THR A 1 200 ? -15.590 -17.104 39.123 1.00 45.19 200 THR A N 1
ATOM 1551 C CA . THR A 1 200 ? -14.654 -17.289 40.231 1.00 45.19 200 THR A CA 1
ATOM 1552 C C . THR A 1 200 ? -15.448 -17.847 41.407 1.00 45.19 200 THR A C 1
ATOM 1554 O O . THR A 1 200 ? -16.087 -17.095 42.140 1.00 45.19 200 THR A O 1
ATOM 1557 N N . THR A 1 201 ? -15.481 -19.180 41.488 1.00 43.28 201 THR A N 1
ATOM 1558 C CA . THR A 1 201 ? -15.624 -19.952 42.737 1.00 43.28 201 THR A CA 1
ATOM 1559 C C . THR A 1 201 ? -14.478 -19.665 43.689 1.00 43.28 201 THR A C 1
ATOM 1561 O O . THR A 1 201 ? -13.349 -19.474 43.179 1.00 43.28 201 THR A O 1
#

pLDDT: mean 75.83, std 16.3, range [38.03, 94.62]

Sequence (201 aa):
MYAFAIYQAYASVNENNILYDIEQIRYLRVRAANMGQLNTIENNTVQVIATFDHSPFVEMVIHDIEKLGVLPQNIVALPLENLDSGAHIIDTIHRADGRSVLDGAMMGATIFAVLGAIYGFVLYWGPIIWGLIGLAGGFILGLIIELALSKKKLKVFASRKSEVIIEVMCDSSLKNQLIKVLKSRKANGYVVIPQRLTSTT

Secondary structure (DSSP, 8-state):
-HHHHHHHHHHHHHHHHHHHHHHHHHHHHHHHHHS-------TTEEEEEEEE-SSHHHHHHHHHHHHTT--GGGEEEEE-----TTTHHHHHHHHHS---HHHHHHHHHHHHHHHHHHHHTTSTTHHHHHHHHHHHHHHHHHHHHHHHHHHHHHHHHTS----EEEEEEEETTTHHHHHHHHHHTT-SEEEEEP-------

Organism: NCBI:txid2918902